Protein AF-A0A632CMQ1-F1 (afdb_monomer_lite)

Secondary structure (DSSP, 8-state):
--HHHHGGGGHHHHHHHTT-EETTTTEEEEEEEEEEEEEEE-SS-TTSEEEEEEEEEEEEEETTS-EEEEE-BTT----TTSPBP-EEHHHHHHHHHHHHHHHHHHHHHHTSTTS--HHHHHHHHHHHHHHHHHTTS-HHHHHHHHHHHHT-TTHHHHHHHHHHHHHHHHHHTT-HHHHHHHHHHHHH-GGGGSTT-HHHHHHHHHHHHHHHHHHHHHHHH-TTHHHHHHHHHHHHHHHHHHTTT----

Foldseek 3Di:
DCQVVCFVLCVVLFVLQAQAQQPVVRFGFHGKTWDDKAFAADPVGNVDTDPFWIWTWIWTATPVRDIDIDIQFPVSHSDPPTHHDTDTPVNSVVSVVVVVVVVVVVVVQCPQPPRDHPVRLVVVLVVQLVVCVVVVHHSVLSSLVVCVVSVPPCSVVVNLLVQLLVLQCVVCPPPPLSVVVSVVCSVPPSVCSPPPNVVVVVVSSVVSCVVCVVVVVVVVVDDPPVVVVVVVVVVVVVVVVVCVVPPDD

Radius of gyration: 34.94 Å; chains: 1; bounding box: 80×42×84 Å

pLDDT: mean 77.24, std 16.24, range [32.09, 95.56]

Organism: NCBI:txid192955

Sequence (249 aa):
ENMSDIAPLFQTEADRAVGQVDPKTGQKIVSAQISHIAPVPDKDDPNHHSPDDVALFLKVKYANGKEAIKPVTENRSSDLRDNVERISIHGLLDTASSRVAASHNYLQYLQQPQGLSKADIQKEEARIYASAARGGTDGQVAVDQFEARLGIPGAKERLLQSQATDAAKTWAGDDQVRQMFMQDALTRKPELFAPGNEKQRDIYFQNYKARNESTQEKLKDASASGWAGQLRYQREQQQKNNDFLYGSD

Structure (mmCIF, N/CA/C/O backbone):
data_AF-A0A632CMQ1-F1
#
_entry.id   AF-A0A632CMQ1-F1
#
loop_
_atom_site.group_PDB
_atom_site.id
_atom_site.type_symbol
_atom_site.label_atom_id
_atom_site.label_alt_id
_atom_site.label_comp_id
_atom_site.label_asym_id
_atom_site.label_entity_id
_atom_site.label_seq_id
_atom_site.pdbx_PDB_ins_code
_atom_site.Cartn_x
_atom_site.Cartn_y
_atom_site.Cartn_z
_atom_site.occupancy
_atom_site.B_iso_or_equiv
_atom_site.auth_seq_id
_atom_site.auth_comp_id
_atom_site.auth_asym_id
_atom_site.auth_atom_id
_atom_site.pdbx_PDB_model_num
ATOM 1 N N . GLU A 1 1 ? -13.954 19.628 20.308 1.00 42.22 1 GLU A N 1
ATOM 2 C CA . GLU A 1 1 ? -14.741 19.681 19.059 1.00 42.22 1 GLU A CA 1
ATOM 3 C C . GLU A 1 1 ? -14.305 18.671 17.986 1.00 42.22 1 GLU A C 1
ATOM 5 O O . GLU A 1 1 ? -15.117 18.408 17.120 1.00 42.22 1 GLU A O 1
ATOM 10 N N . ASN A 1 2 ? -13.161 17.969 18.104 1.00 54.97 2 ASN A N 1
ATOM 11 C CA . ASN A 1 2 ? -12.697 17.007 17.073 1.00 54.97 2 ASN A CA 1
ATOM 12 C C . ASN A 1 2 ? -12.640 15.536 17.548 1.00 54.97 2 ASN A C 1
ATOM 14 O O . ASN A 1 2 ? -11.913 14.716 16.993 1.00 54.97 2 ASN A O 1
ATOM 18 N N . MET A 1 3 ? -13.345 15.179 18.629 1.00 67.44 3 MET A N 1
ATOM 19 C CA . MET A 1 3 ? -13.235 13.827 19.207 1.00 67.44 3 MET A CA 1
ATOM 20 C C . MET A 1 3 ? -13.938 12.761 18.351 1.00 67.44 3 MET A C 1
ATOM 22 O O . MET A 1 3 ? -13.544 11.599 18.368 1.00 67.44 3 MET A O 1
ATOM 26 N N . SER A 1 4 ? -14.923 13.172 17.545 1.00 64.00 4 SER A N 1
ATOM 27 C CA . SER A 1 4 ? -15.522 12.355 16.484 1.00 64.00 4 SER A CA 1
ATOM 28 C C . SER A 1 4 ? -14.504 11.927 15.430 1.00 64.00 4 SER A C 1
ATOM 30 O O . SER A 1 4 ? -14.592 10.813 14.923 1.00 64.00 4 SER A O 1
ATOM 32 N N . ASP A 1 5 ? -13.523 12.780 15.133 1.00 64.62 5 ASP A N 1
ATOM 33 C CA . ASP A 1 5 ? -12.565 12.559 14.046 1.00 64.62 5 ASP A CA 1
ATOM 34 C C . ASP A 1 5 ? -11.539 11.486 14.421 1.00 64.62 5 ASP A C 1
ATOM 36 O O . ASP A 1 5 ? -11.061 10.744 13.565 1.00 64.62 5 ASP A O 1
ATOM 40 N N . ILE A 1 6 ? -11.244 11.359 15.719 1.00 66.56 6 ILE A N 1
ATOM 41 C CA . ILE A 1 6 ? -10.352 10.323 16.255 1.00 66.56 6 ILE A CA 1
ATOM 42 C C . ILE A 1 6 ? -11.106 9.137 16.868 1.00 66.56 6 ILE A C 1
ATOM 44 O O . ILE A 1 6 ? -10.477 8.155 17.258 1.00 66.56 6 ILE A O 1
ATOM 48 N N . ALA A 1 7 ? -12.442 9.178 16.913 1.00 72.25 7 ALA A N 1
ATOM 49 C CA . ALA A 1 7 ? -13.270 8.091 17.433 1.00 72.25 7 ALA A CA 1
ATOM 50 C C . ALA A 1 7 ? -12.973 6.722 16.798 1.00 72.25 7 ALA A C 1
ATOM 52 O O . ALA A 1 7 ? -12.851 5.754 17.555 1.00 72.25 7 ALA A O 1
ATOM 53 N N . PRO A 1 8 ? -12.746 6.607 15.470 1.00 75.75 8 PRO A N 1
ATOM 54 C CA . PRO A 1 8 ? -12.398 5.324 14.860 1.00 75.75 8 PRO A CA 1
ATOM 55 C C . PRO A 1 8 ? -11.114 4.689 15.415 1.00 75.75 8 PRO A C 1
ATOM 57 O O . PRO A 1 8 ? -10.994 3.465 15.419 1.00 75.75 8 PRO A O 1
ATOM 60 N N . LEU A 1 9 ? -10.159 5.484 15.917 1.00 72.12 9 LEU A N 1
ATOM 61 C CA . LEU A 1 9 ? -8.910 4.964 16.490 1.00 72.12 9 LEU A CA 1
ATOM 62 C C . LEU A 1 9 ? -9.144 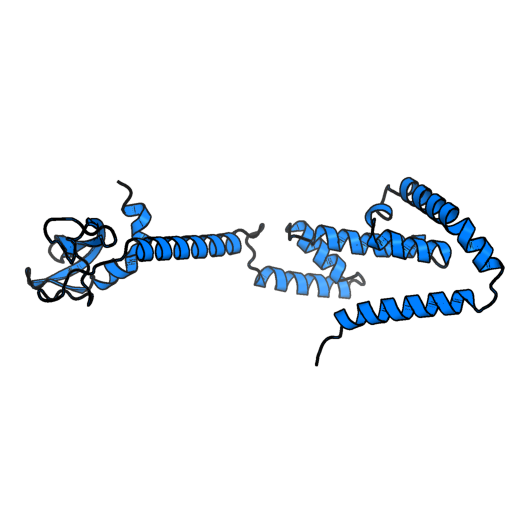4.216 17.807 1.00 72.12 9 LEU A C 1
ATOM 64 O O . LEU A 1 9 ? -8.412 3.277 18.117 1.00 72.12 9 LEU A O 1
ATOM 68 N N . PHE A 1 10 ? -10.182 4.608 18.545 1.00 78.19 10 PHE A N 1
ATOM 69 C CA . PHE A 1 10 ? -10.523 4.075 19.864 1.00 78.19 10 PHE A CA 1
ATOM 70 C C . PHE A 1 10 ? -11.787 3.211 19.853 1.00 78.19 10 PHE A C 1
ATOM 72 O O . PHE A 1 10 ? -12.260 2.798 20.913 1.00 78.19 10 PHE A O 1
ATOM 79 N N . GLN A 1 11 ? -12.326 2.905 18.667 1.00 81.62 11 GLN A N 1
ATOM 80 C CA . GLN A 1 11 ? -13.572 2.153 18.530 1.00 81.62 11 GLN A CA 1
ATOM 81 C C . GLN A 1 11 ? -13.487 0.778 19.200 1.00 81.62 11 GLN A C 1
ATOM 83 O O . GLN A 1 11 ? -14.433 0.366 19.854 1.00 81.62 11 GLN A O 1
ATOM 88 N N . THR A 1 12 ? -12.329 0.111 19.144 1.00 82.62 12 THR A N 1
ATOM 89 C CA . THR A 1 12 ? -12.122 -1.171 19.837 1.00 82.62 12 THR A CA 1
ATOM 90 C C . THR A 1 12 ? -12.351 -1.069 21.346 1.00 82.62 12 THR A C 1
ATOM 92 O O . THR A 1 12 ? -12.934 -1.979 21.928 1.00 82.62 12 THR A O 1
ATOM 95 N N . GLU A 1 13 ? -11.926 0.021 21.992 1.00 83.81 13 GLU A N 1
ATOM 96 C CA . GLU A 1 13 ? -12.141 0.185 23.435 1.00 83.81 13 GLU A CA 1
ATOM 97 C C . GLU A 1 13 ? -13.604 0.522 23.747 1.00 83.81 13 GLU A C 1
ATOM 99 O O . GLU A 1 13 ? -14.161 0.019 24.722 1.00 83.81 13 GLU A O 1
ATOM 104 N N . ALA A 1 14 ? -14.268 1.290 22.877 1.00 86.94 14 ALA A N 1
ATOM 105 C CA . ALA A 1 14 ? -15.706 1.518 22.974 1.00 86.94 14 ALA A CA 1
ATOM 106 C C . ALA A 1 14 ? -16.507 0.209 22.819 1.00 86.94 14 ALA A C 1
ATOM 108 O O . ALA A 1 14 ? -17.363 -0.093 23.651 1.00 86.94 14 ALA A O 1
ATOM 109 N N . ASP A 1 15 ? -16.193 -0.610 21.816 1.00 88.19 15 ASP A N 1
ATOM 110 C CA . ASP A 1 15 ? -16.889 -1.871 21.538 1.00 88.19 15 ASP A CA 1
ATOM 111 C C . ASP A 1 15 ? -16.762 -2.865 22.698 1.00 88.19 15 ASP A C 1
ATOM 113 O O . ASP A 1 15 ? -17.724 -3.554 23.034 1.00 88.19 15 ASP A O 1
ATOM 117 N N . ARG A 1 16 ? -15.604 -2.904 23.370 1.00 88.19 16 ARG A N 1
ATOM 118 C CA . ARG A 1 16 ? -15.371 -3.775 24.535 1.00 88.19 16 ARG A CA 1
ATOM 119 C C . ARG A 1 16 ? -16.209 -3.404 25.755 1.00 88.19 16 ARG A C 1
ATOM 121 O O . ARG A 1 16 ? -16.516 -4.282 26.562 1.00 88.19 16 ARG A O 1
ATOM 128 N N . ALA A 1 17 ? -16.587 -2.134 25.896 1.00 87.19 17 ALA A N 1
ATOM 129 C CA . ALA A 1 17 ? -17.474 -1.693 26.969 1.00 87.19 17 ALA A CA 1
ATOM 130 C C . ALA A 1 17 ? -18.933 -2.116 26.724 1.00 87.19 17 ALA A C 1
ATOM 132 O O . ALA A 1 17 ? -19.708 -2.270 27.673 1.00 87.19 17 ALA A O 1
ATOM 133 N N . VAL A 1 18 ? -19.330 -2.313 25.461 1.00 91.19 18 VAL A N 1
ATOM 134 C CA . VAL A 1 18 ? -20.690 -2.733 25.116 1.00 91.19 18 VAL A CA 1
ATOM 135 C C . VAL A 1 18 ? -20.954 -4.135 25.655 1.00 91.19 18 VAL A C 1
ATOM 137 O O . VAL A 1 18 ? -20.191 -5.074 25.466 1.00 91.19 18 VAL A O 1
ATOM 140 N N . GLY A 1 19 ? -22.082 -4.283 26.341 1.00 89.94 19 GLY A N 1
ATOM 141 C CA . GLY A 1 19 ? -22.510 -5.540 26.931 1.00 89.94 19 GLY A CA 1
ATOM 142 C C . GLY A 1 19 ? -22.088 -5.748 28.383 1.00 89.94 19 GLY A C 1
ATOM 143 O O . GLY A 1 19 ? -22.691 -6.596 29.044 1.00 89.94 19 GLY A O 1
ATOM 144 N N . GLN A 1 20 ? -21.148 -4.955 28.903 1.00 91.00 20 GLN A N 1
ATOM 145 C CA . GLN A 1 20 ? -20.787 -4.989 30.318 1.00 91.00 20 GLN A CA 1
ATOM 146 C C . GLN A 1 20 ? -21.915 -4.435 31.195 1.00 91.00 20 GLN A C 1
ATOM 148 O O . GLN A 1 20 ? -22.708 -3.591 30.765 1.00 91.00 20 GLN A O 1
ATOM 153 N N . VAL A 1 21 ? -21.992 -4.917 32.435 1.00 91.19 21 VAL A N 1
ATOM 154 C CA . VAL A 1 21 ? -22.931 -4.416 33.446 1.00 91.19 21 VAL A CA 1
ATOM 155 C C . VAL A 1 21 ? -22.182 -3.449 34.350 1.00 91.19 21 VAL A C 1
ATOM 157 O O . VAL A 1 21 ? -21.206 -3.838 34.987 1.00 91.19 21 VAL A O 1
ATOM 160 N N . ASP A 1 22 ? -22.627 -2.196 34.414 1.00 88.31 22 ASP A N 1
ATOM 161 C CA . ASP A 1 22 ? -22.051 -1.210 35.328 1.00 88.31 22 ASP A CA 1
ATOM 162 C C . ASP A 1 22 ? -22.456 -1.547 36.772 1.00 88.31 22 ASP A C 1
ATOM 164 O O . ASP A 1 22 ? -23.644 -1.463 37.100 1.00 88.31 22 ASP A O 1
ATOM 168 N N . PRO A 1 23 ? -21.513 -1.883 37.667 1.00 87.50 23 PRO A N 1
ATOM 169 C CA . PRO A 1 23 ? -21.830 -2.304 39.029 1.00 87.50 23 PRO A CA 1
ATOM 170 C C . PRO A 1 23 ? -22.448 -1.192 39.881 1.00 87.50 23 PRO A C 1
ATOM 172 O O . PRO A 1 23 ? -23.123 -1.496 40.860 1.00 87.50 23 PRO A O 1
ATOM 175 N N . LYS A 1 24 ? -22.265 0.093 39.530 1.00 86.25 24 LYS A N 1
ATOM 176 C CA . LYS A 1 24 ? -22.896 1.200 40.275 1.00 86.25 24 LYS A CA 1
ATOM 177 C C . LYS A 1 24 ? -24.386 1.321 39.982 1.00 86.25 24 LYS A C 1
ATOM 179 O O . LYS A 1 24 ? -25.149 1.738 40.846 1.00 86.25 24 LYS A O 1
ATOM 184 N N . THR A 1 25 ? -24.792 1.018 38.753 1.00 88.31 25 THR A N 1
ATOM 185 C CA . THR A 1 25 ? -26.170 1.218 38.282 1.00 88.31 25 THR A CA 1
ATOM 186 C C . THR A 1 25 ? -26.927 -0.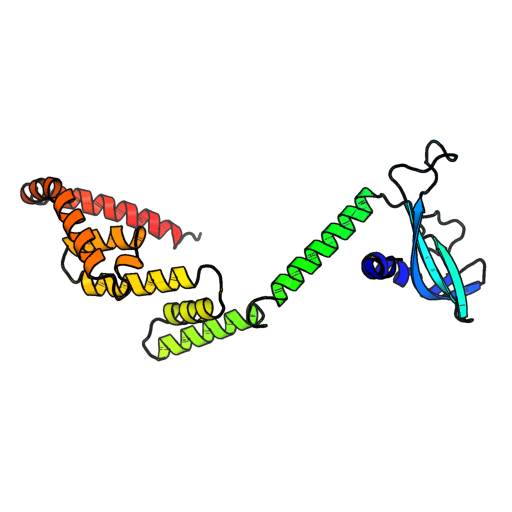094 38.082 1.00 88.31 25 THR A C 1
ATOM 188 O O . THR A 1 25 ? -28.148 -0.067 37.938 1.00 88.31 25 THR A O 1
ATOM 191 N N . GLY A 1 26 ? -26.223 -1.230 38.055 1.00 89.69 26 GLY A N 1
ATOM 192 C CA . GLY A 1 26 ? -26.754 -2.548 37.705 1.00 89.69 26 GLY A CA 1
ATOM 193 C C . GLY A 1 26 ? -27.184 -2.665 36.240 1.00 89.69 26 GLY A C 1
ATOM 194 O O . GLY A 1 26 ? -27.861 -3.623 35.874 1.00 89.69 26 GLY A O 1
ATOM 195 N N . GLN A 1 27 ? -26.852 -1.684 35.395 1.00 91.62 27 GLN A N 1
ATOM 196 C CA . GLN A 1 27 ? -27.377 -1.583 34.037 1.00 91.62 27 GLN A CA 1
ATOM 197 C C . GLN A 1 27 ? -26.365 -2.033 32.997 1.00 91.62 27 GLN A C 1
ATOM 199 O O . GLN A 1 27 ? -25.174 -1.736 33.078 1.00 91.62 27 GLN A O 1
ATOM 204 N N . LYS A 1 28 ? -26.876 -2.717 31.973 1.00 93.12 28 LYS A N 1
ATOM 205 C CA . LYS A 1 28 ? -26.091 -3.129 30.816 1.00 93.12 28 LYS A CA 1
ATOM 206 C C . LYS A 1 28 ? -25.816 -1.937 29.902 1.00 93.12 28 LYS A C 1
ATOM 208 O O . LYS A 1 28 ? -26.735 -1.187 29.556 1.00 93.12 28 LYS A O 1
ATOM 213 N N . ILE A 1 29 ? -24.563 -1.800 29.491 1.00 91.94 29 ILE A N 1
ATOM 214 C CA . ILE A 1 29 ? -24.129 -0.841 28.476 1.00 91.94 29 ILE A CA 1
ATOM 215 C C . ILE A 1 29 ? -24.573 -1.363 27.106 1.00 91.94 29 ILE A C 1
ATOM 217 O O . ILE A 1 29 ? -24.266 -2.498 26.741 1.00 91.94 29 ILE A O 1
ATOM 221 N N . VAL A 1 30 ? -25.311 -0.547 26.353 1.00 94.69 30 VAL A N 1
ATOM 222 C CA . VAL A 1 30 ? -25.844 -0.910 25.024 1.00 94.69 30 VAL A CA 1
ATOM 223 C C . VAL A 1 30 ? -25.114 -0.221 23.877 1.00 94.69 30 VAL A C 1
ATOM 225 O O . VAL A 1 30 ? -25.127 -0.721 22.760 1.00 94.69 30 VAL A O 1
ATOM 228 N N . SER A 1 31 ? -24.456 0.903 24.147 1.00 93.31 31 SER A N 1
ATOM 229 C CA . SER A 1 31 ? -23.546 1.552 23.208 1.00 93.31 31 SER A CA 1
ATOM 230 C C . SER A 1 31 ? -22.495 2.337 23.977 1.00 93.31 31 SER A C 1
ATOM 232 O O . SER A 1 31 ? -22.769 2.850 25.065 1.00 93.31 31 SER A O 1
ATOM 234 N N . ALA A 1 32 ? -21.315 2.483 23.395 1.00 92.06 32 ALA A N 1
ATOM 235 C CA . ALA A 1 32 ? -20.265 3.333 23.922 1.00 92.06 32 ALA A CA 1
ATOM 236 C C . ALA A 1 32 ? -19.571 4.054 22.770 1.00 92.06 32 ALA A C 1
ATOM 238 O O . ALA A 1 32 ? -19.542 3.569 21.642 1.00 92.06 32 ALA A O 1
ATOM 239 N N . GLN A 1 33 ? -19.040 5.230 23.065 1.00 90.62 33 GLN A N 1
ATOM 240 C CA . GLN A 1 33 ? -18.256 6.034 22.137 1.00 90.62 33 GLN A CA 1
ATOM 241 C C . GLN A 1 33 ? -17.204 6.803 22.921 1.00 90.62 33 GLN A C 1
ATOM 243 O O . GLN A 1 33 ? -17.378 7.046 24.118 1.00 90.62 33 GLN A O 1
ATOM 248 N N . ILE A 1 34 ? -16.119 7.201 22.264 1.00 87.62 34 ILE A N 1
ATOM 249 C CA . ILE A 1 34 ? -15.114 8.022 22.928 1.00 87.62 34 ILE A CA 1
ATOM 250 C C . ILE A 1 34 ? -15.713 9.372 23.360 1.00 87.62 34 ILE A C 1
ATOM 252 O O . ILE A 1 34 ? -16.488 9.986 22.629 1.00 87.62 34 ILE A O 1
ATOM 256 N N . SER A 1 35 ? -15.382 9.818 24.572 1.00 89.50 35 SER A N 1
ATOM 257 C CA . SER A 1 35 ? -15.800 11.112 25.121 1.00 89.50 35 SER A CA 1
ATOM 258 C C . SER A 1 35 ? -14.651 12.110 25.094 1.00 89.50 35 SER A C 1
ATOM 260 O O . SER A 1 35 ? -14.768 13.171 24.486 1.00 89.50 35 SER A O 1
ATOM 262 N N . HIS A 1 36 ? -13.542 11.775 25.755 1.00 87.44 36 HIS A N 1
ATOM 263 C CA . HIS A 1 36 ? -12.350 12.615 25.837 1.00 87.44 36 HIS A CA 1
ATOM 264 C C . HIS A 1 36 ? -11.147 11.823 26.364 1.00 87.44 36 HIS A C 1
ATOM 266 O O . HIS A 1 36 ? -11.280 10.697 26.844 1.00 87.44 36 HIS A O 1
ATOM 272 N N . ILE A 1 37 ? -9.978 12.453 26.284 1.00 87.44 37 ILE A N 1
ATOM 273 C CA . ILE A 1 37 ? -8.731 12.030 26.920 1.00 87.44 37 ILE A CA 1
ATOM 274 C C . ILE A 1 37 ? -8.434 13.055 28.018 1.00 87.44 37 ILE A C 1
ATOM 276 O O . ILE A 1 37 ? -8.596 14.253 27.780 1.00 87.44 37 ILE A O 1
ATOM 280 N N . ALA A 1 38 ? -8.034 12.610 29.208 1.00 87.94 38 ALA A N 1
ATOM 281 C CA . ALA A 1 38 ? -7.687 13.497 30.319 1.00 87.94 38 ALA A CA 1
ATOM 282 C C . ALA A 1 38 ? -6.337 13.113 30.942 1.00 87.94 38 ALA A C 1
ATOM 284 O O . ALA A 1 38 ? -5.966 11.937 30.909 1.00 87.94 38 ALA A O 1
ATOM 285 N N . PRO A 1 39 ? -5.604 14.079 31.523 1.00 89.31 39 PRO A N 1
ATOM 286 C CA . PRO A 1 39 ? -4.395 13.776 32.276 1.00 89.31 39 PRO A CA 1
ATOM 287 C C . PRO A 1 39 ? -4.720 12.909 33.497 1.00 89.31 39 PRO A C 1
ATOM 289 O O . PRO A 1 39 ? -5.786 13.034 34.105 1.00 89.31 39 PRO A O 1
ATOM 292 N N . VAL A 1 40 ? -3.778 12.049 33.875 1.00 91.12 40 VAL A N 1
ATOM 293 C CA . VAL A 1 40 ? -3.837 11.275 35.124 1.00 91.12 40 VAL A CA 1
ATOM 294 C C . VAL A 1 40 ? -2.870 11.858 36.157 1.00 91.12 40 VAL A C 1
ATOM 296 O O . VAL A 1 40 ? -1.904 12.512 35.766 1.00 91.12 40 VAL A O 1
ATOM 299 N N . PRO A 1 41 ? -3.095 11.654 37.467 1.00 90.12 41 PRO A N 1
ATOM 300 C CA . PRO A 1 41 ? -2.130 12.047 38.494 1.00 90.12 41 PRO A CA 1
ATOM 301 C C . PRO A 1 41 ? -0.765 11.397 38.259 1.00 90.12 41 PRO A C 1
ATOM 303 O O . PRO A 1 41 ? -0.706 10.262 37.772 1.00 90.12 41 PRO A O 1
ATOM 306 N N . ASP A 1 42 ? 0.319 12.082 38.600 1.00 86.06 42 ASP A N 1
ATOM 307 C CA . ASP A 1 42 ? 1.656 11.499 38.567 1.00 86.06 42 ASP A CA 1
ATOM 308 C C . ASP A 1 42 ? 1.747 10.322 39.558 1.00 86.06 42 ASP A C 1
ATOM 310 O O . ASP A 1 42 ? 1.054 10.292 40.580 1.00 86.06 42 ASP A O 1
ATOM 314 N N . LYS A 1 43 ? 2.540 9.302 39.212 1.00 84.75 43 LYS A N 1
ATOM 315 C CA . LYS A 1 43 ? 2.737 8.128 40.077 1.00 84.75 43 LYS A CA 1
ATOM 316 C C . LYS A 1 43 ? 3.528 8.501 41.329 1.00 84.75 43 LYS A C 1
ATOM 318 O O . LYS A 1 43 ? 3.250 7.954 42.394 1.00 84.75 43 LYS A O 1
ATOM 323 N N . ASP A 1 44 ? 4.468 9.429 41.182 1.00 87.12 44 ASP A N 1
ATOM 324 C CA . ASP A 1 44 ? 5.389 9.856 42.228 1.00 87.12 44 ASP A CA 1
ATOM 325 C C . ASP A 1 44 ? 4.879 11.109 42.959 1.00 87.12 44 ASP A C 1
ATOM 327 O O . ASP A 1 44 ? 5.209 11.316 44.127 1.00 87.12 44 ASP A O 1
ATOM 331 N N . ASP A 1 45 ? 4.021 11.912 42.315 1.00 87.94 45 ASP A N 1
ATOM 332 C CA . ASP A 1 45 ? 3.348 13.059 42.936 1.00 87.94 45 ASP A CA 1
ATOM 333 C C . ASP A 1 45 ? 1.856 13.170 42.549 1.00 87.94 45 ASP A C 1
ATOM 335 O O . ASP A 1 45 ? 1.497 13.822 41.564 1.00 87.94 45 ASP A O 1
ATOM 339 N N . PRO A 1 46 ? 0.943 12.610 43.365 1.00 86.25 46 PRO A N 1
ATOM 340 C CA . PRO A 1 46 ? -0.493 12.623 43.086 1.00 86.25 46 PRO A CA 1
ATOM 341 C C . PRO A 1 46 ? -1.132 14.018 42.982 1.00 86.25 46 PRO A C 1
ATOM 343 O O . PRO A 1 46 ? -2.273 14.121 42.528 1.00 86.25 46 PRO A O 1
ATOM 346 N N . ASN A 1 47 ? -0.446 15.081 43.423 1.00 90.75 47 ASN A N 1
ATOM 347 C CA . ASN A 1 47 ? -0.944 16.457 43.317 1.00 90.75 47 ASN A CA 1
ATOM 348 C C . ASN A 1 47 ? -0.622 17.106 41.966 1.00 90.75 47 ASN A C 1
ATOM 350 O O . ASN A 1 47 ? -1.166 18.167 41.657 1.00 90.75 47 ASN A O 1
ATOM 354 N N . HIS A 1 48 ? 0.236 16.480 41.163 1.00 89.06 48 HIS A N 1
ATOM 355 C CA . HIS A 1 48 ? 0.588 16.929 39.825 1.00 89.06 48 HIS A CA 1
ATOM 356 C C . HIS A 1 48 ? 0.082 15.938 38.774 1.00 89.06 48 HIS A C 1
ATOM 358 O O . HIS A 1 48 ? -0.238 14.786 39.063 1.00 89.06 48 HIS A O 1
ATOM 364 N N . HIS A 1 49 ? -0.052 16.405 37.535 1.00 89.31 49 HIS A N 1
ATOM 365 C CA . HIS A 1 49 ? -0.392 15.538 36.413 1.00 89.31 49 HIS A CA 1
ATOM 366 C C . HIS A 1 49 ? 0.855 14.841 35.888 1.00 89.31 49 HIS A C 1
ATOM 368 O O . HIS A 1 49 ? 1.920 15.449 35.811 1.00 89.31 49 HIS A O 1
ATOM 374 N N . SER A 1 50 ? 0.689 13.586 35.481 1.00 87.50 50 SER A N 1
ATOM 375 C CA . SER A 1 50 ? 1.741 12.839 34.813 1.00 87.50 50 SER A CA 1
ATOM 376 C C . SER A 1 50 ? 2.133 13.536 33.506 1.00 87.50 50 SER A C 1
ATOM 378 O O . SER A 1 50 ? 1.241 13.920 32.742 1.00 87.50 50 SER A O 1
ATOM 380 N N . PRO A 1 51 ? 3.437 13.685 33.224 1.00 85.19 51 PRO A N 1
ATOM 381 C CA . PRO A 1 51 ? 3.901 14.245 31.959 1.00 85.19 51 PRO A CA 1
ATOM 382 C C . PRO A 1 51 ? 3.707 13.279 30.782 1.00 85.19 51 PRO A C 1
ATOM 384 O O . PRO A 1 51 ? 3.581 13.733 29.648 1.00 85.19 51 PRO A O 1
ATOM 387 N N . ASP A 1 52 ? 3.648 11.970 31.055 1.00 85.94 52 ASP A N 1
ATOM 388 C CA . ASP A 1 52 ? 3.764 10.923 30.034 1.00 85.94 52 ASP A CA 1
ATOM 389 C C . ASP A 1 52 ? 2.504 10.064 29.870 1.00 85.94 52 ASP A C 1
ATOM 391 O O . ASP A 1 52 ? 2.360 9.381 28.853 1.00 85.94 52 ASP A O 1
ATOM 395 N N . ASP A 1 53 ? 1.588 10.093 30.843 1.00 89.81 53 ASP A N 1
ATOM 396 C CA . ASP A 1 53 ? 0.397 9.244 30.868 1.00 89.81 53 ASP A CA 1
ATOM 397 C C . ASP A 1 53 ? -0.904 10.056 30.773 1.00 89.81 53 ASP A C 1
ATOM 399 O O . ASP A 1 53 ? -1.071 11.118 31.379 1.00 89.81 53 ASP A O 1
ATOM 403 N N . VAL A 1 54 ? -1.893 9.479 30.094 1.00 90.00 54 VAL A N 1
ATOM 404 C CA . VAL A 1 54 ? -3.277 9.966 30.031 1.00 90.00 54 VAL A CA 1
ATOM 405 C C . VAL A 1 54 ? -4.268 8.828 30.270 1.00 90.00 54 VAL A C 1
ATOM 407 O O . VAL A 1 54 ? -3.919 7.653 30.192 1.00 90.00 54 VAL A O 1
ATOM 410 N N . ALA A 1 55 ? -5.526 9.170 30.538 1.00 91.19 55 ALA A N 1
ATOM 411 C CA . ALA A 1 55 ? -6.637 8.229 30.615 1.00 91.19 55 ALA A CA 1
ATOM 412 C C . ALA A 1 55 ? -7.669 8.507 29.519 1.00 91.19 55 ALA A C 1
ATOM 414 O O . ALA A 1 55 ? -7.966 9.658 29.182 1.00 91.19 55 ALA A O 1
ATOM 415 N N . LEU A 1 56 ? -8.241 7.428 28.990 1.00 89.56 56 LEU A N 1
ATOM 416 C CA . LEU A 1 56 ? -9.290 7.459 27.979 1.00 89.56 56 LEU A CA 1
ATOM 417 C C . LEU A 1 56 ? -10.665 7.346 28.642 1.00 89.56 56 LEU A C 1
ATOM 419 O O . LEU A 1 56 ? -10.881 6.463 29.470 1.00 89.56 56 LEU A O 1
ATOM 423 N N . PHE A 1 57 ? -11.612 8.202 28.259 1.00 91.75 57 PHE A N 1
ATOM 424 C CA . PHE A 1 57 ? -12.962 8.206 28.822 1.00 91.75 57 PHE A CA 1
ATOM 425 C C . PHE A 1 57 ? -14.012 7.957 27.750 1.00 91.75 57 PHE A C 1
ATOM 427 O O . PHE A 1 57 ? -14.097 8.682 26.761 1.00 91.75 57 PHE A O 1
ATOM 434 N N . LEU A 1 58 ? -14.870 6.973 27.988 1.00 92.25 58 LEU A N 1
ATOM 435 C CA . LEU A 1 58 ? -15.977 6.590 27.126 1.00 92.25 58 LEU A CA 1
ATOM 436 C C . LEU A 1 58 ? -17.281 7.211 27.621 1.00 92.25 58 LEU A C 1
ATOM 438 O O . LEU A 1 58 ? -17.589 7.191 28.812 1.00 92.25 58 LEU A O 1
ATOM 442 N N . LYS A 1 59 ? -18.088 7.719 26.695 1.00 94.12 59 LYS A N 1
ATOM 443 C CA . LYS A 1 59 ? -19.493 8.033 26.927 1.00 94.12 59 LYS A CA 1
ATOM 444 C C . LYS A 1 59 ? -20.309 6.772 26.648 1.00 94.12 59 LYS A C 1
ATOM 446 O O . LYS A 1 59 ? -20.456 6.364 25.497 1.00 94.12 59 LYS A O 1
ATOM 451 N N . VAL A 1 60 ? -20.827 6.157 27.703 1.00 94.06 60 VAL A N 1
ATOM 452 C CA . VAL A 1 60 ? -21.642 4.939 27.643 1.00 94.06 60 VAL A CA 1
ATOM 453 C C . VAL A 1 60 ? -23.124 5.287 27.717 1.00 94.06 60 VAL A C 1
ATOM 455 O O . VAL A 1 60 ? -23.513 6.224 28.415 1.00 94.06 60 VAL A O 1
ATOM 458 N N . LYS A 1 61 ? -23.956 4.515 27.020 1.00 95.56 61 LYS A N 1
ATOM 459 C CA . LYS A 1 61 ? -25.418 4.582 27.084 1.00 95.56 61 LYS A CA 1
ATOM 460 C C . LYS A 1 61 ? -25.959 3.264 27.619 1.00 95.56 61 LYS A C 1
ATOM 462 O O . LYS A 1 61 ? -25.548 2.191 27.174 1.00 95.56 61 LYS A O 1
ATOM 467 N N . TYR A 1 62 ? -26.888 3.348 28.559 1.00 94.19 62 TYR A N 1
ATOM 468 C CA . TYR A 1 62 ? -27.548 2.198 29.167 1.00 94.19 62 TYR A CA 1
ATOM 469 C C . TYR A 1 62 ? -28.876 1.881 28.478 1.00 94.19 62 TYR A C 1
ATOM 471 O O . TYR A 1 62 ? -29.458 2.717 27.782 1.00 94.19 62 TYR A O 1
ATOM 479 N N . ALA A 1 63 ? -29.400 0.679 28.720 1.00 87.62 63 ALA A N 1
ATOM 480 C CA . ALA A 1 63 ? -30.679 0.230 28.162 1.00 87.62 63 ALA A CA 1
ATOM 481 C C . ALA A 1 63 ? -31.879 1.132 28.524 1.00 87.62 63 ALA A C 1
ATOM 483 O O . ALA A 1 63 ? -32.833 1.222 27.760 1.00 87.62 63 ALA A O 1
ATOM 484 N N . ASN A 1 64 ? -31.828 1.840 29.657 1.00 88.00 64 ASN A N 1
ATOM 485 C CA . ASN A 1 64 ? -32.860 2.807 30.057 1.00 88.00 64 ASN A CA 1
ATOM 486 C C . ASN A 1 64 ? -32.713 4.188 29.381 1.00 88.00 64 ASN A C 1
ATOM 488 O O . ASN A 1 64 ? -33.398 5.132 29.770 1.00 88.00 64 ASN A O 1
ATOM 492 N N . GLY A 1 65 ? -31.781 4.332 28.436 1.00 89.12 65 GLY A N 1
ATOM 493 C CA . GLY A 1 65 ? -31.504 5.572 27.717 1.00 89.12 65 GLY A CA 1
ATOM 494 C C . GLY A 1 65 ? -30.611 6.573 28.453 1.00 89.12 65 GLY A C 1
ATOM 495 O O . GLY A 1 65 ? -30.216 7.558 27.835 1.00 89.12 65 GLY A O 1
ATOM 496 N N . LYS A 1 66 ? -30.258 6.339 29.727 1.00 93.56 66 LYS A N 1
ATOM 497 C CA . LYS A 1 66 ? -29.325 7.203 30.465 1.00 93.56 66 LYS A CA 1
ATOM 498 C C . LYS A 1 66 ? -27.908 7.054 29.928 1.00 93.56 66 LYS A C 1
ATOM 500 O O . LYS A 1 66 ? -27.522 5.996 29.434 1.00 93.56 66 LYS A O 1
ATOM 505 N N . GLU A 1 67 ? -27.125 8.109 30.091 1.00 94.25 67 GLU A N 1
ATOM 506 C CA . GLU A 1 67 ? -25.731 8.158 29.666 1.00 94.25 67 GLU A CA 1
ATOM 507 C C . GLU A 1 67 ? -24.818 8.435 30.861 1.00 94.25 67 GLU A C 1
ATOM 509 O O . GLU A 1 67 ? -25.218 9.081 31.831 1.00 94.25 67 GLU A O 1
ATOM 514 N N . ALA A 1 68 ? -23.585 7.943 30.796 1.00 93.69 68 ALA A N 1
ATOM 515 C CA . ALA A 1 68 ? -22.543 8.242 31.769 1.00 93.69 68 ALA A CA 1
ATOM 516 C C . ALA A 1 68 ? -21.177 8.303 31.088 1.00 93.69 68 ALA A C 1
ATOM 518 O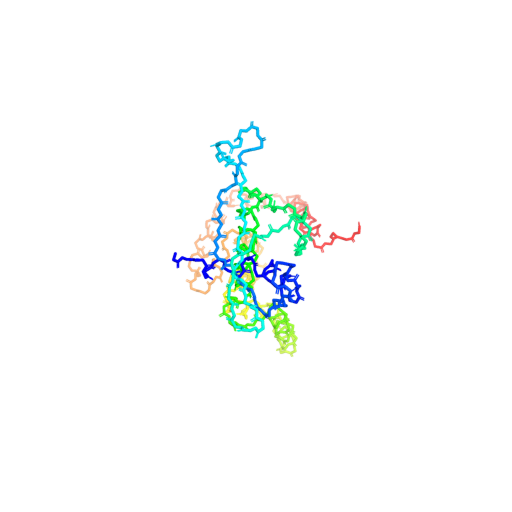 O . ALA A 1 68 ? -20.982 7.743 30.012 1.00 93.69 68 ALA A O 1
ATOM 519 N N . ILE A 1 69 ? -20.222 8.957 31.742 1.00 93.44 69 ILE A N 1
ATOM 520 C CA . ILE A 1 69 ? -18.819 8.921 31.337 1.00 93.44 69 ILE A CA 1
ATOM 521 C C . ILE A 1 69 ? -18.091 7.922 32.236 1.00 93.44 69 ILE A C 1
ATOM 523 O O . ILE A 1 69 ? -18.249 7.956 33.459 1.00 93.44 69 ILE A O 1
ATOM 527 N N . LYS A 1 70 ? -17.323 7.017 31.631 1.00 92.00 70 LYS A N 1
ATOM 528 C CA . LYS A 1 70 ? -16.568 5.966 32.316 1.00 92.00 70 LYS A CA 1
ATOM 529 C C . LYS A 1 70 ? -15.130 5.937 31.797 1.00 92.00 70 LYS A C 1
ATOM 531 O O . LYS A 1 70 ? -14.950 6.038 30.585 1.00 92.00 70 LYS A O 1
ATOM 536 N N . PRO A 1 71 ? -14.122 5.820 32.673 1.00 92.31 71 PRO A N 1
ATOM 537 C CA . PRO A 1 71 ? -12.758 5.592 32.224 1.00 92.31 71 PRO A CA 1
ATOM 538 C C . PRO A 1 71 ? -12.629 4.195 31.608 1.00 92.31 71 PRO A C 1
ATOM 540 O O . PRO A 1 71 ? -13.359 3.279 31.990 1.00 92.31 71 PRO A O 1
ATOM 543 N N . VAL A 1 72 ? -11.682 4.035 30.690 1.00 90.88 72 VAL A N 1
ATOM 544 C CA . VAL A 1 72 ? -11.150 2.716 30.342 1.00 90.88 72 VAL A CA 1
ATOM 545 C C . VAL A 1 72 ? -10.259 2.239 31.486 1.00 90.88 72 VAL A C 1
ATOM 547 O O . VAL A 1 72 ? -9.543 3.031 32.101 1.00 90.88 72 VAL A O 1
ATOM 550 N N . THR A 1 73 ? -10.351 0.956 31.802 1.00 91.12 73 THR A N 1
ATOM 551 C CA . THR A 1 73 ? -9.664 0.315 32.923 1.00 91.12 73 THR A CA 1
ATOM 552 C C . THR A 1 73 ? -8.638 -0.707 32.439 1.00 91.12 73 THR A C 1
ATOM 554 O O . THR A 1 73 ? -8.743 -1.206 31.317 1.00 91.12 73 THR A O 1
ATOM 557 N N . GLU A 1 74 ? -7.641 -1.026 33.268 1.00 87.50 74 GLU A N 1
ATOM 558 C CA . GLU A 1 74 ? -6.501 -1.885 32.902 1.00 87.50 74 GLU A CA 1
ATOM 559 C C . GLU A 1 74 ? -6.949 -3.254 32.368 1.00 87.50 74 GLU A C 1
ATOM 561 O O . GLU A 1 74 ? -6.485 -3.709 31.317 1.00 87.50 74 GLU A O 1
ATOM 566 N N . ASN A 1 75 ? -7.909 -3.890 33.046 1.00 86.56 75 ASN A N 1
ATOM 567 C CA . ASN A 1 75 ? -8.451 -5.187 32.638 1.00 86.56 75 ASN A CA 1
ATOM 568 C C . ASN A 1 75 ? -9.683 -5.062 31.740 1.00 86.56 75 ASN A C 1
ATOM 570 O O . ASN A 1 75 ? -10.302 -6.071 31.394 1.00 86.56 75 ASN A O 1
ATOM 574 N N . ARG A 1 76 ? -10.039 -3.832 31.347 1.00 84.06 76 ARG A N 1
ATOM 575 C CA . ARG A 1 76 ? -11.206 -3.513 30.517 1.00 84.06 76 ARG A CA 1
ATOM 576 C C . ARG A 1 76 ? -12.486 -4.092 31.106 1.00 84.06 76 ARG A C 1
ATOM 578 O O . ARG A 1 76 ? -13.362 -4.550 30.374 1.00 84.06 76 ARG A O 1
ATOM 585 N N . SER A 1 77 ? -12.567 -4.099 32.431 1.00 84.00 77 SER A N 1
ATOM 586 C CA . SER A 1 77 ? -13.687 -4.609 33.206 1.00 84.00 77 SER A CA 1
ATOM 587 C C . SER A 1 77 ? -14.518 -3.469 33.781 1.00 84.00 77 SER A C 1
ATOM 589 O O . SER A 1 77 ? -14.019 -2.380 34.057 1.00 84.00 77 SER A O 1
ATOM 591 N N . SER A 1 78 ? -15.794 -3.745 34.039 1.00 83.25 78 SER A N 1
ATOM 592 C CA . SER A 1 78 ? -16.660 -2.843 34.787 1.00 83.25 78 SER A CA 1
ATOM 593 C C . SER A 1 78 ? -16.460 -2.937 36.304 1.00 83.25 78 SER A C 1
ATOM 595 O O . SER A 1 78 ? -17.106 -2.180 37.024 1.00 83.25 78 SER A O 1
ATOM 597 N N . ASP A 1 79 ? -15.594 -3.833 36.801 1.00 83.62 79 ASP A N 1
ATOM 598 C CA . ASP A 1 79 ? -15.288 -3.982 38.231 1.00 83.62 79 ASP A CA 1
ATOM 599 C C . ASP A 1 79 ? -14.782 -2.660 38.838 1.00 83.62 79 ASP A C 1
ATOM 601 O O . ASP A 1 79 ? -13.909 -1.988 38.299 1.00 83.62 79 ASP A O 1
ATOM 605 N N . LEU A 1 80 ? -15.317 -2.296 40.006 1.00 85.38 80 LEU A N 1
ATOM 606 C CA . LEU A 1 80 ? -14.923 -1.094 40.745 1.00 85.38 80 LEU A CA 1
ATOM 607 C C . LEU A 1 80 ? -13.493 -1.148 41.288 1.00 85.38 80 LEU A C 1
ATOM 609 O O . LEU A 1 80 ? -12.966 -0.111 41.685 1.00 85.38 80 LEU A O 1
ATOM 613 N N . ARG A 1 81 ? -12.909 -2.345 41.376 1.00 88.44 81 ARG A N 1
ATOM 614 C CA . ARG A 1 81 ? -11.523 -2.569 41.800 1.00 88.44 81 ARG A CA 1
ATOM 615 C C . ARG A 1 81 ? -10.536 -2.489 40.640 1.00 88.44 81 ARG A C 1
ATOM 617 O O . ARG A 1 81 ? -9.337 -2.515 40.891 1.00 88.44 81 ARG A O 1
ATOM 624 N N . ASP A 1 82 ? -11.027 -2.443 39.403 1.00 86.12 82 ASP A N 1
ATOM 625 C CA . ASP A 1 82 ? -10.184 -2.310 38.223 1.00 86.12 82 ASP A CA 1
ATOM 626 C C . ASP A 1 82 ? -9.707 -0.860 38.108 1.00 86.12 82 ASP A C 1
ATOM 628 O O . ASP A 1 82 ? -10.505 0.084 38.121 1.00 86.12 82 ASP A O 1
ATOM 632 N N . ASN A 1 83 ? -8.392 -0.678 38.049 1.00 89.50 83 ASN A N 1
ATOM 633 C CA . ASN A 1 83 ? -7.803 0.652 38.002 1.00 89.50 83 ASN A CA 1
ATOM 634 C C . ASN A 1 83 ? -8.028 1.284 36.629 1.00 89.50 83 ASN A C 1
ATOM 636 O O . ASN A 1 83 ? -8.167 0.594 35.621 1.00 89.50 83 ASN A O 1
ATOM 640 N N . VAL A 1 84 ? -8.025 2.616 36.583 1.00 90.31 84 VAL A N 1
ATOM 641 C CA . VAL A 1 84 ? -8.038 3.356 35.316 1.00 90.31 84 VAL A CA 1
ATOM 642 C C . VAL A 1 84 ? -6.771 3.026 34.525 1.00 90.31 84 VAL A C 1
ATOM 644 O O . VAL A 1 84 ? -5.670 3.127 35.064 1.00 90.31 84 VAL A O 1
ATOM 647 N N . GLU A 1 85 ? -6.927 2.666 33.249 1.00 89.81 85 GLU A N 1
ATOM 648 C CA . GLU A 1 85 ? -5.805 2.375 32.357 1.00 89.81 85 GLU A CA 1
ATOM 649 C C . GLU A 1 85 ? -4.998 3.658 32.130 1.00 89.81 85 GLU A C 1
ATOM 651 O O . GLU A 1 85 ? -5.520 4.672 31.655 1.00 89.81 85 GLU A O 1
ATOM 656 N N . ARG A 1 86 ? -3.712 3.608 32.483 1.00 90.75 86 ARG A N 1
ATOM 657 C CA . ARG A 1 86 ? -2.751 4.672 32.190 1.00 90.75 86 ARG A CA 1
ATOM 658 C C . ARG A 1 86 ? -2.142 4.403 30.824 1.00 90.75 86 ARG A C 1
ATOM 660 O O . ARG A 1 86 ? -1.413 3.430 30.643 1.00 90.75 86 ARG A O 1
ATOM 667 N N . ILE A 1 87 ? -2.459 5.257 29.864 1.00 87.06 87 ILE A N 1
ATOM 668 C CA . ILE A 1 87 ? -2.018 5.123 28.482 1.00 87.06 87 ILE A CA 1
ATOM 669 C C . ILE A 1 87 ? -0.865 6.091 28.258 1.00 87.06 87 ILE A C 1
ATOM 671 O O . ILE A 1 87 ? -1.035 7.299 28.412 1.00 87.06 87 ILE A O 1
ATOM 675 N N . SER A 1 88 ? 0.287 5.564 27.843 1.00 87.38 88 SER A N 1
ATOM 676 C CA . SER A 1 88 ? 1.416 6.401 27.442 1.00 87.38 88 SER A CA 1
ATOM 677 C C . SER A 1 88 ? 1.026 7.284 26.255 1.00 87.38 88 SER A C 1
ATOM 679 O O . SER A 1 88 ? 0.552 6.784 25.229 1.00 87.38 88 SER A O 1
ATOM 681 N N . ILE A 1 89 ? 1.277 8.588 26.368 1.00 80.88 89 ILE A N 1
ATOM 682 C CA . ILE A 1 89 ? 1.061 9.566 25.295 1.00 80.88 89 ILE A CA 1
ATOM 683 C C . ILE A 1 89 ? 1.849 9.157 24.046 1.00 80.88 89 ILE A C 1
ATOM 685 O O . ILE A 1 89 ? 1.302 9.175 22.943 1.00 80.88 89 ILE A O 1
ATOM 689 N N . HIS A 1 90 ? 3.099 8.714 24.212 1.00 76.44 90 HIS A N 1
ATOM 690 C CA . HIS A 1 90 ? 3.928 8.227 23.108 1.00 76.44 90 HIS A CA 1
ATOM 691 C C . HIS A 1 90 ? 3.299 7.014 22.415 1.00 76.44 90 HIS A C 1
ATOM 693 O O . HIS A 1 90 ? 3.115 7.026 21.200 1.00 76.44 90 HIS A O 1
ATOM 699 N N . GLY A 1 91 ? 2.869 6.010 23.186 1.00 73.12 91 GLY A N 1
ATOM 700 C CA . GLY A 1 91 ? 2.219 4.819 22.629 1.00 73.12 91 GLY A CA 1
ATOM 701 C C . GLY A 1 91 ? 0.901 5.126 21.907 1.00 73.12 91 GLY A C 1
ATOM 702 O O . GLY A 1 91 ? 0.593 4.520 20.873 1.00 73.12 91 GLY A O 1
ATOM 703 N N . LEU A 1 92 ? 0.134 6.096 22.413 1.00 72.81 92 LEU A N 1
ATOM 704 C CA . LEU A 1 92 ? -1.102 6.567 21.789 1.00 72.81 92 LEU A CA 1
ATOM 705 C C . LEU A 1 92 ? -0.826 7.232 20.430 1.00 72.81 92 LEU A C 1
ATOM 707 O O . LEU A 1 92 ? -1.501 6.920 19.445 1.00 72.81 92 LEU A O 1
ATOM 711 N N . LEU A 1 93 ? 0.190 8.099 20.358 1.00 72.94 93 LEU A N 1
ATOM 712 C CA . LEU A 1 93 ? 0.594 8.784 19.126 1.00 72.94 93 LEU A CA 1
ATOM 713 C C . LEU A 1 93 ? 1.190 7.818 18.089 1.00 72.94 93 LEU A C 1
ATOM 715 O O . LEU A 1 93 ? 0.819 7.889 16.916 1.00 72.94 93 LEU A O 1
ATOM 719 N N . ASP A 1 94 ? 2.030 6.870 18.507 1.00 72.06 94 ASP A N 1
ATOM 720 C CA . ASP A 1 94 ? 2.631 5.867 17.617 1.00 72.06 94 ASP A CA 1
ATOM 721 C C . ASP A 1 94 ? 1.577 4.947 16.994 1.00 72.06 94 ASP A C 1
ATOM 723 O O . ASP A 1 94 ? 1.609 4.647 15.794 1.00 72.06 94 ASP A O 1
ATOM 727 N N . THR A 1 95 ? 0.591 4.531 17.789 1.00 68.38 95 THR A N 1
ATOM 728 C CA . THR A 1 95 ? -0.517 3.695 17.314 1.00 68.38 95 THR A CA 1
ATOM 729 C C . THR A 1 95 ? -1.394 4.453 16.319 1.00 68.38 95 THR A C 1
ATOM 731 O O . THR A 1 95 ? -1.782 3.895 15.288 1.00 68.38 95 THR A O 1
ATOM 734 N N . ALA A 1 96 ? -1.699 5.724 16.594 1.00 66.56 96 ALA A N 1
ATOM 735 C CA . ALA A 1 96 ? -2.456 6.572 15.678 1.00 66.56 96 ALA A CA 1
ATOM 736 C C . ALA A 1 96 ? -1.698 6.771 14.355 1.00 66.56 96 ALA A C 1
ATOM 738 O O . ALA A 1 96 ? -2.266 6.551 13.284 1.00 66.56 96 ALA A O 1
ATOM 739 N N . SER A 1 97 ? -0.402 7.084 14.430 1.00 65.50 97 SER A N 1
ATOM 740 C CA . SER A 1 97 ? 0.485 7.231 13.271 1.00 65.50 97 SER A CA 1
ATOM 741 C C . SER A 1 97 ? 0.530 5.955 12.423 1.00 65.50 97 SER A C 1
ATOM 743 O O . SER A 1 97 ? 0.294 5.996 11.215 1.00 65.50 97 SER A O 1
ATOM 745 N N . SER A 1 98 ? 0.706 4.794 13.060 1.00 67.00 98 SER A N 1
ATOM 746 C CA . SER A 1 98 ? 0.735 3.491 12.382 1.00 67.00 98 SER A CA 1
ATOM 747 C C . SER A 1 98 ? -0.581 3.172 11.666 1.00 67.00 98 SER A C 1
ATOM 749 O O . SER A 1 98 ? -0.577 2.673 10.539 1.00 67.00 98 SER A O 1
ATOM 751 N N . ARG A 1 99 ? -1.728 3.495 12.280 1.00 65.62 99 ARG A N 1
ATOM 752 C CA . ARG A 1 99 ? -3.060 3.293 11.681 1.00 65.62 99 ARG A CA 1
ATOM 753 C C . ARG A 1 99 ? -3.323 4.242 10.511 1.00 65.62 99 ARG A C 1
ATOM 755 O O . ARG A 1 99 ? -3.903 3.816 9.509 1.00 65.62 99 ARG A O 1
ATOM 762 N N . VAL A 1 100 ? -2.873 5.494 10.601 1.00 68.00 100 VAL A N 1
ATOM 763 C CA . VAL A 1 100 ? -2.942 6.459 9.491 1.00 68.00 100 VAL A CA 1
ATOM 764 C C . VAL A 1 100 ? -2.048 6.011 8.337 1.00 68.00 100 VAL A C 1
ATOM 766 O O . VAL A 1 100 ? -2.510 5.984 7.199 1.00 68.00 100 VAL A O 1
ATOM 769 N N . ALA A 1 101 ? -0.817 5.578 8.614 1.00 63.00 101 ALA A N 1
ATOM 770 C CA . ALA A 1 101 ? 0.094 5.052 7.601 1.00 63.00 101 ALA A CA 1
ATOM 771 C C . ALA A 1 101 ? -0.483 3.810 6.900 1.00 63.00 101 ALA A C 1
ATOM 773 O O . ALA A 1 101 ? -0.490 3.737 5.672 1.00 63.00 101 ALA A O 1
ATOM 774 N N . ALA A 1 102 ? -1.045 2.862 7.657 1.00 56.12 102 ALA A N 1
ATOM 775 C CA . ALA A 1 102 ? -1.714 1.689 7.096 1.00 56.12 102 ALA A CA 1
ATOM 776 C C . ALA A 1 102 ? -2.915 2.071 6.211 1.00 56.12 102 ALA A C 1
ATOM 778 O O . ALA A 1 102 ? -3.068 1.538 5.112 1.00 56.12 102 ALA A O 1
ATOM 779 N N . SER A 1 103 ? -3.729 3.036 6.651 1.00 55.84 103 SER A N 1
ATOM 780 C CA . SER A 1 103 ? -4.875 3.541 5.882 1.00 55.84 103 SER A CA 1
ATOM 781 C C . SER A 1 103 ? -4.435 4.270 4.613 1.00 55.84 103 SER A C 1
ATOM 783 O O . SER A 1 103 ? -5.027 4.075 3.556 1.00 55.84 103 SER A O 1
ATOM 785 N N . HIS A 1 104 ? -3.364 5.064 4.681 1.00 58.75 104 HIS A N 1
ATOM 786 C CA . HIS A 1 104 ? -2.783 5.736 3.523 1.00 58.75 104 HIS A CA 1
ATOM 787 C C . HIS A 1 104 ? -2.250 4.729 2.498 1.00 58.75 104 HIS A C 1
ATOM 789 O O . HIS A 1 104 ? -2.559 4.845 1.317 1.00 58.75 104 HIS A O 1
ATOM 795 N N . ASN A 1 105 ? -1.537 3.694 2.945 1.00 55.50 105 ASN A N 1
ATOM 796 C CA . ASN A 1 105 ? -1.046 2.624 2.074 1.00 55.50 105 ASN A CA 1
ATOM 797 C C . ASN A 1 105 ? -2.194 1.836 1.420 1.00 55.50 105 ASN A C 1
ATOM 799 O O . ASN A 1 105 ? -2.123 1.494 0.240 1.00 55.50 105 ASN A O 1
ATOM 803 N N . TYR A 1 106 ? -3.276 1.584 2.158 1.00 51.62 106 TYR A N 1
ATOM 804 C CA . TYR A 1 106 ? -4.481 0.953 1.619 1.00 51.62 106 TYR A CA 1
ATOM 805 C C . TYR A 1 106 ? -5.195 1.845 0.591 1.00 51.62 106 TYR A C 1
ATOM 807 O O . TYR A 1 106 ? -5.585 1.375 -0.475 1.00 51.62 106 TYR A O 1
ATOM 815 N N . LEU A 1 107 ? -5.310 3.149 0.855 1.00 54.41 107 LEU A N 1
ATOM 816 C CA . LEU A 1 107 ? -5.858 4.107 -0.107 1.00 54.41 107 LEU A CA 1
ATOM 817 C C . LEU A 1 107 ? -4.979 4.231 -1.353 1.00 54.41 107 LEU A C 1
ATOM 819 O O . LEU A 1 107 ? -5.519 4.233 -2.449 1.00 54.41 107 LEU A O 1
ATOM 823 N N . GLN A 1 108 ? -3.650 4.253 -1.226 1.00 54.28 108 GLN A N 1
ATOM 824 C CA . GLN A 1 108 ? -2.742 4.216 -2.378 1.00 54.28 108 GLN A CA 1
ATOM 825 C C . GLN A 1 108 ? -2.914 2.938 -3.210 1.00 54.28 108 GLN A C 1
ATOM 827 O O . GLN A 1 108 ? -2.856 2.986 -4.438 1.00 54.28 108 GLN A O 1
ATOM 832 N N . TYR A 1 109 ? -3.155 1.796 -2.560 1.00 51.53 109 TYR A N 1
ATOM 833 C CA . TYR A 1 109 ? -3.480 0.546 -3.247 1.00 51.53 109 TYR A CA 1
ATOM 834 C C . TYR A 1 109 ? -4.792 0.652 -4.044 1.00 51.53 109 TYR A C 1
ATOM 836 O O . TYR A 1 109 ? -4.852 0.172 -5.174 1.00 51.53 109 TYR A O 1
ATOM 844 N N . LEU A 1 110 ? -5.812 1.324 -3.497 1.00 47.84 110 LEU A N 1
ATOM 845 C CA . LEU A 1 110 ? -7.090 1.577 -4.177 1.00 47.84 110 LEU A CA 1
ATOM 846 C C . LEU A 1 110 ? -7.018 2.685 -5.246 1.00 47.84 110 LEU A C 1
ATOM 848 O O . LEU A 1 110 ? -7.795 2.669 -6.195 1.00 47.84 110 LEU A O 1
ATOM 852 N N . GLN A 1 111 ? -6.100 3.643 -5.101 1.00 49.94 111 GLN A N 1
ATOM 853 C CA . GLN A 1 111 ? -5.927 4.811 -5.976 1.00 49.94 111 GLN A CA 1
ATOM 854 C C . GLN A 1 111 ? -5.002 4.554 -7.176 1.00 49.94 111 GLN A C 1
ATOM 856 O O . GLN A 1 111 ? -4.634 5.496 -7.880 1.00 49.94 111 GLN A O 1
ATOM 861 N N . GLN A 1 112 ? -4.636 3.298 -7.452 1.00 55.50 112 GLN A N 1
ATOM 862 C CA . GLN A 1 112 ? -3.997 2.952 -8.723 1.00 55.50 112 GLN A CA 1
ATOM 863 C C . GLN A 1 112 ? -4.885 3.456 -9.885 1.00 55.50 112 GLN A C 1
ATOM 865 O O . GLN A 1 112 ? -6.108 3.301 -9.813 1.00 55.50 112 GLN A O 1
ATOM 870 N N . PRO A 1 113 ? -4.320 4.071 -10.944 1.00 49.75 113 PRO A N 1
ATOM 871 C CA . PRO A 1 113 ? -4.998 5.109 -11.734 1.00 49.75 113 PRO A CA 1
ATOM 872 C C . PRO A 1 113 ? -6.259 4.712 -12.519 1.00 49.75 113 PRO 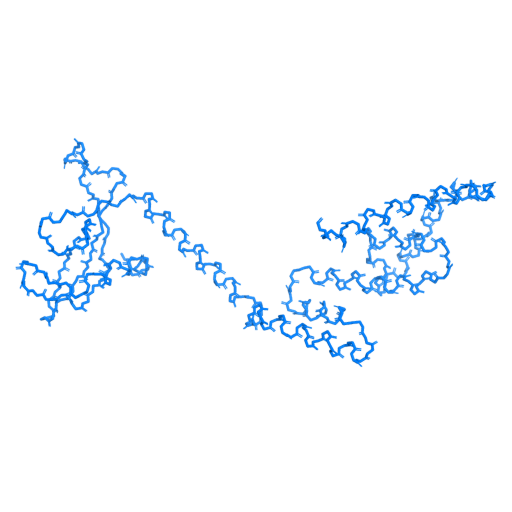A C 1
ATOM 874 O O . PRO A 1 113 ? -6.814 5.566 -13.205 1.00 49.75 113 PRO A O 1
ATOM 877 N N . GLN A 1 114 ? -6.731 3.4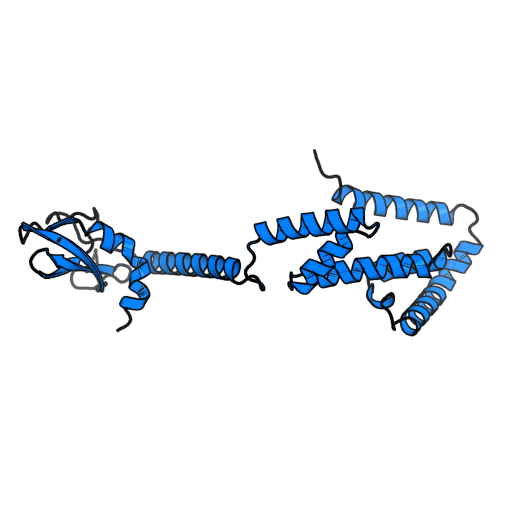63 -12.459 1.00 53.25 114 GLN A N 1
ATOM 878 C CA . GLN A 1 114 ? -7.948 3.024 -13.159 1.00 53.25 114 GLN A CA 1
ATOM 879 C C . GLN A 1 114 ? -8.869 2.092 -12.347 1.00 53.25 114 GLN A C 1
ATOM 881 O O . GLN A 1 114 ? -9.733 1.441 -12.927 1.00 53.25 114 GLN A O 1
ATOM 886 N N . GLY A 1 115 ? -8.733 2.019 -11.016 1.00 54.53 115 GLY A N 1
ATOM 887 C CA . GLY A 1 115 ? -9.665 1.247 -10.170 1.00 54.53 115 GLY A CA 1
ATOM 888 C C . GLY A 1 115 ? -9.588 -0.279 -10.335 1.00 54.53 115 GLY A C 1
ATOM 889 O O . GLY A 1 115 ? -10.441 -0.998 -9.821 1.00 54.53 115 GLY A O 1
ATOM 890 N N . LEU A 1 116 ? -8.568 -0.774 -11.037 1.00 59.84 116 LEU A N 1
ATOM 891 C CA . LEU A 1 116 ? -8.237 -2.192 -11.141 1.00 59.84 116 LEU A CA 1
ATOM 892 C C . LEU A 1 116 ? -7.304 -2.571 -9.991 1.00 59.84 116 LEU A C 1
ATOM 894 O O . LEU A 1 116 ? -6.323 -1.873 -9.719 1.00 59.84 116 LEU A O 1
ATOM 898 N N . SER A 1 117 ? -7.589 -3.690 -9.325 1.00 68.12 117 SER A N 1
ATOM 899 C CA . SER A 1 117 ? -6.648 -4.251 -8.359 1.00 68.12 117 SER A CA 1
ATOM 900 C C . SER A 1 117 ? -5.389 -4.748 -9.080 1.00 68.12 117 SER A C 1
ATOM 902 O O . SER A 1 117 ? -5.427 -5.064 -10.270 1.00 68.12 117 SER A O 1
ATOM 904 N N . LYS A 1 118 ? -4.265 -4.897 -8.364 1.00 70.56 118 LYS A N 1
ATOM 905 C CA . LYS A 1 118 ? -3.041 -5.493 -8.944 1.00 70.56 118 LYS A CA 1
ATOM 906 C C . LYS A 1 118 ? -3.298 -6.858 -9.598 1.00 70.56 118 LYS A C 1
ATOM 908 O O . LYS A 1 118 ? -2.687 -7.169 -10.612 1.00 70.56 118 LYS A O 1
ATOM 913 N N . ALA A 1 119 ? -4.204 -7.654 -9.029 1.00 73.06 119 ALA A N 1
ATOM 914 C CA . ALA A 1 119 ? -4.561 -8.963 -9.568 1.00 73.06 119 ALA A CA 1
ATOM 915 C C . ALA A 1 119 ? -5.318 -8.850 -10.902 1.00 73.06 119 ALA A C 1
ATOM 917 O O . ALA A 1 119 ? -5.095 -9.655 -11.806 1.00 73.06 119 ALA A O 1
ATOM 918 N N . ASP A 1 120 ? -6.175 -7.837 -11.049 1.00 79.00 120 ASP A N 1
ATOM 919 C CA . ASP A 1 120 ? -6.898 -7.596 -12.299 1.00 79.00 120 ASP A CA 1
ATOM 920 C C . ASP A 1 120 ? -5.963 -7.080 -13.397 1.00 79.00 120 ASP A C 1
ATOM 922 O O . ASP A 1 120 ? -6.078 -7.509 -14.544 1.00 79.00 120 ASP A O 1
ATOM 926 N N . ILE A 1 121 ? -4.998 -6.226 -13.034 1.00 80.69 121 ILE A N 1
ATOM 927 C CA . ILE A 1 121 ? -3.945 -5.762 -13.947 1.00 80.69 121 ILE A CA 1
ATOM 928 C C . ILE A 1 121 ? -3.137 -6.964 -14.460 1.00 80.69 121 ILE A C 1
ATOM 930 O O . ILE A 1 121 ? -3.075 -7.168 -15.667 1.00 80.69 121 ILE A O 1
ATOM 934 N N . GLN A 1 122 ? -2.632 -7.829 -13.574 1.00 82.88 122 GLN A N 1
ATOM 935 C CA . GLN A 1 122 ? -1.859 -9.024 -13.960 1.00 82.88 122 GLN A CA 1
ATOM 936 C C . GLN A 1 122 ? -2.645 -9.997 -14.846 1.00 82.88 122 GLN A C 1
ATOM 938 O O . GLN A 1 122 ? -2.110 -10.603 -15.778 1.00 82.88 122 GLN A O 1
ATOM 943 N N . LYS A 1 123 ? -3.939 -10.164 -14.564 1.00 86.94 123 LYS A N 1
ATOM 944 C CA . LYS A 1 123 ? -4.814 -11.012 -15.375 1.00 86.94 123 LYS A CA 1
ATOM 945 C C . LYS A 1 123 ? -4.978 -10.455 -16.789 1.00 86.94 123 LYS A C 1
ATOM 947 O O . LYS A 1 123 ? -4.971 -11.228 -17.750 1.00 86.94 123 LYS A O 1
ATOM 952 N N . GLU A 1 124 ? -5.128 -9.140 -16.922 1.00 85.69 124 GLU A N 1
ATOM 953 C CA . GLU A 1 124 ? -5.245 -8.497 -18.228 1.00 85.69 124 GLU A CA 1
ATOM 954 C C . GLU A 1 124 ? -3.896 -8.464 -18.964 1.00 85.69 124 GLU A C 1
ATOM 956 O O . GLU A 1 124 ? -3.870 -8.758 -20.156 1.00 85.69 124 GLU A O 1
ATOM 961 N N . GLU A 1 125 ? -2.770 -8.252 -18.274 1.00 87.31 125 GLU A N 1
ATOM 962 C CA . GLU A 1 125 ? -1.414 -8.389 -18.834 1.00 87.31 125 GLU A CA 1
ATOM 963 C C . GLU A 1 125 ? -1.210 -9.776 -19.460 1.00 87.31 125 GLU A C 1
ATOM 965 O O . GLU A 1 125 ? -0.849 -9.886 -20.633 1.00 87.31 125 GLU A O 1
ATOM 970 N N . ALA A 1 126 ? -1.532 -10.849 -18.727 1.00 87.81 126 ALA A N 1
ATOM 971 C CA . ALA A 1 126 ? -1.424 -12.218 -19.231 1.00 87.81 126 ALA A CA 1
ATOM 972 C C . ALA A 1 126 ? -2.308 -12.453 -20.470 1.00 87.81 126 ALA A C 1
ATOM 974 O O . ALA A 1 126 ? -1.908 -13.129 -21.425 1.00 87.81 126 ALA A O 1
ATOM 975 N N . ARG A 1 127 ? -3.513 -11.871 -20.486 1.00 90.69 127 ARG A N 1
ATOM 976 C CA . ARG A 1 127 ? -4.431 -11.949 -21.627 1.00 90.69 127 ARG A CA 1
ATOM 977 C C . ARG A 1 127 ? -3.898 -11.189 -22.841 1.00 90.69 127 ARG A C 1
ATOM 979 O O . ARG A 1 127 ? -3.990 -11.709 -23.957 1.00 90.69 127 ARG A O 1
ATOM 986 N N . ILE A 1 128 ? -3.372 -9.983 -22.640 1.00 89.50 128 ILE A N 1
ATOM 987 C CA . ILE A 1 128 ? -2.790 -9.137 -23.686 1.00 89.50 128 ILE A CA 1
ATOM 988 C C . ILE A 1 128 ? -1.565 -9.827 -24.278 1.00 89.50 128 ILE A C 1
ATOM 990 O O . ILE A 1 128 ? -1.517 -10.006 -25.495 1.00 89.50 128 ILE A O 1
ATOM 994 N N . TYR A 1 129 ? -0.657 -10.324 -23.435 1.00 90.19 129 TYR A N 1
ATOM 995 C CA . TYR A 1 129 ? 0.518 -11.083 -23.854 1.00 90.19 129 TYR A CA 1
ATOM 996 C C . TYR A 1 129 ? 0.128 -12.279 -24.732 1.00 90.19 129 TYR A C 1
ATOM 998 O O . TYR A 1 129 ? 0.579 -12.409 -25.870 1.00 90.19 129 TYR A O 1
ATOM 1006 N N . ALA A 1 130 ? -0.786 -13.126 -24.246 1.00 87.88 130 ALA A N 1
ATOM 1007 C CA . ALA A 1 130 ? -1.235 -14.311 -24.974 1.00 87.88 130 ALA A CA 1
ATOM 1008 C C . ALA A 1 130 ? -1.995 -13.977 -26.271 1.00 87.88 130 ALA A C 1
ATOM 1010 O O . ALA A 1 130 ? -2.038 -14.785 -27.201 1.00 87.88 130 ALA A O 1
ATOM 1011 N N . SER A 1 131 ? -2.646 -12.816 -26.346 1.00 88.81 131 SER A N 1
ATOM 1012 C CA . SER A 1 131 ? -3.358 -12.373 -27.552 1.00 88.81 131 SER A CA 1
ATOM 1013 C C . SER A 1 131 ? -2.395 -11.811 -28.597 1.00 88.81 131 SER A C 1
ATOM 1015 O O . SER A 1 131 ? -2.500 -12.170 -29.767 1.00 88.81 131 SER A O 1
ATOM 1017 N N . ALA A 1 132 ? -1.417 -11.014 -28.172 1.00 88.19 132 ALA A N 1
ATOM 1018 C CA . ALA A 1 132 ? -0.357 -10.489 -29.023 1.00 88.19 132 ALA A CA 1
ATOM 1019 C C . ALA A 1 132 ? 0.524 -11.609 -29.599 1.00 88.19 132 ALA A C 1
ATOM 1021 O O . ALA A 1 132 ? 0.757 -11.629 -30.808 1.00 88.19 132 ALA A O 1
ATOM 1022 N N . ALA A 1 133 ? 0.907 -12.594 -28.779 1.00 84.06 133 ALA A N 1
ATOM 1023 C CA . ALA A 1 133 ? 1.669 -13.756 -29.233 1.00 84.06 133 ALA A CA 1
ATOM 1024 C C . ALA A 1 133 ? 0.903 -14.575 -30.289 1.00 84.06 133 ALA A C 1
ATOM 1026 O O . ALA A 1 133 ? 1.469 -14.968 -31.307 1.00 84.06 133 ALA A O 1
ATOM 1027 N N . ARG A 1 134 ? -0.413 -14.774 -30.104 1.00 85.31 134 ARG A N 1
ATOM 1028 C CA . ARG A 1 134 ? -1.277 -15.433 -31.105 1.00 85.31 134 ARG A CA 1
ATOM 1029 C C . ARG A 1 134 ? -1.423 -14.629 -32.398 1.00 85.31 134 ARG A C 1
ATOM 1031 O O . ARG A 1 134 ? -1.619 -15.224 -33.452 1.00 85.31 134 ARG A O 1
ATOM 1038 N N . GLY A 1 135 ? -1.332 -13.304 -32.319 1.00 81.88 135 GLY A N 1
ATOM 1039 C CA . GLY A 1 135 ? -1.352 -12.395 -33.465 1.00 81.88 135 GLY A CA 1
ATOM 1040 C C . GLY A 1 135 ? -0.003 -12.225 -34.173 1.00 81.88 135 GLY A C 1
ATOM 1041 O O . GLY A 1 135 ? 0.063 -11.474 -35.141 1.00 81.88 135 GLY A O 1
ATOM 1042 N N . GLY A 1 136 ? 1.063 -12.892 -33.710 1.00 80.62 136 GLY A N 1
ATOM 1043 C CA . GLY A 1 136 ? 2.407 -12.783 -34.291 1.00 80.62 136 GLY A CA 1
ATOM 1044 C C . GLY A 1 136 ? 3.166 -11.504 -33.915 1.00 80.62 136 GLY A C 1
ATOM 1045 O O . GLY A 1 136 ? 4.152 -11.168 -34.563 1.00 80.62 136 GLY A O 1
ATOM 1046 N N . THR A 1 137 ? 2.713 -10.787 -32.887 1.00 81.06 137 THR A N 1
ATOM 1047 C CA . THR A 1 137 ? 3.370 -9.583 -32.350 1.00 81.06 137 THR A CA 1
ATOM 1048 C C . THR A 1 137 ? 4.054 -9.879 -31.016 1.00 81.06 137 THR A C 1
ATOM 1050 O O . THR A 1 137 ? 3.666 -10.818 -30.321 1.00 81.06 137 THR A O 1
ATOM 1053 N N . ASP A 1 138 ? 5.048 -9.073 -30.636 1.00 85.19 138 ASP A N 1
ATOM 1054 C CA . ASP A 1 138 ? 5.733 -9.221 -29.349 1.00 85.19 138 ASP A CA 1
ATOM 1055 C C . ASP A 1 138 ? 4.761 -8.974 -28.179 1.00 85.19 138 ASP A C 1
ATOM 1057 O O . ASP A 1 138 ? 4.222 -7.876 -27.997 1.00 85.19 138 ASP A O 1
ATOM 1061 N N . GLY A 1 139 ? 4.525 -10.026 -27.390 1.00 85.62 139 GLY A N 1
ATOM 1062 C CA . GLY A 1 139 ? 3.617 -9.987 -26.249 1.00 85.62 139 GLY A CA 1
ATOM 1063 C C . GLY A 1 139 ? 4.079 -9.054 -25.135 1.00 85.62 139 GLY A C 1
ATOM 1064 O O . GLY A 1 139 ? 3.237 -8.419 -24.502 1.00 85.62 139 GLY A O 1
ATOM 1065 N N . GLN A 1 140 ? 5.389 -8.919 -24.924 1.00 86.19 140 GLN A N 1
ATOM 1066 C CA . GLN A 1 140 ? 5.939 -8.049 -23.890 1.00 86.19 140 GLN A CA 1
ATOM 1067 C C . GLN A 1 140 ? 5.770 -6.578 -24.271 1.00 86.19 140 GLN A C 1
ATOM 1069 O O . GLN A 1 140 ? 5.365 -5.772 -23.438 1.00 86.19 140 GLN A O 1
ATOM 1074 N N . VAL A 1 141 ? 5.962 -6.237 -25.549 1.00 87.62 141 VAL A N 1
ATOM 1075 C CA . VAL A 1 141 ? 5.698 -4.878 -26.053 1.00 87.62 141 VAL A CA 1
ATOM 1076 C C . VAL A 1 141 ? 4.229 -4.501 -25.878 1.00 87.62 141 VAL A C 1
ATOM 1078 O O . VAL A 1 141 ? 3.923 -3.372 -25.497 1.00 87.62 141 VAL A O 1
ATOM 1081 N N . ALA A 1 142 ? 3.308 -5.431 -26.135 1.00 87.81 142 ALA A N 1
ATOM 1082 C CA . ALA A 1 142 ? 1.880 -5.190 -25.946 1.00 87.81 142 ALA A CA 1
ATOM 1083 C C . ALA A 1 142 ? 1.517 -4.956 -24.466 1.00 87.81 142 ALA A C 1
ATOM 1085 O O . ALA A 1 142 ? 0.688 -4.091 -24.171 1.00 87.81 142 ALA A O 1
ATOM 1086 N N . VAL A 1 143 ? 2.161 -5.682 -23.547 1.00 89.38 143 VAL A N 1
ATOM 1087 C CA . VAL A 1 143 ? 2.032 -5.472 -22.098 1.00 89.38 143 VAL A CA 1
ATOM 1088 C C . VAL A 1 143 ? 2.590 -4.108 -21.690 1.00 89.38 143 VAL A C 1
ATOM 1090 O O . VAL A 1 143 ? 1.853 -3.312 -21.117 1.00 89.38 143 VAL A O 1
ATOM 1093 N N . ASP A 1 144 ? 3.820 -3.764 -22.077 1.00 89.94 144 ASP A N 1
ATOM 1094 C CA . ASP A 1 144 ? 4.420 -2.465 -21.739 1.00 89.94 144 ASP A CA 1
ATOM 1095 C C . ASP A 1 144 ? 3.596 -1.288 -22.305 1.00 89.94 144 ASP A C 1
ATOM 1097 O O . ASP A 1 144 ? 3.456 -0.247 -21.660 1.00 89.94 144 ASP A O 1
ATOM 1101 N N . GLN A 1 145 ? 2.978 -1.444 -23.485 1.00 88.50 145 GLN A N 1
ATOM 1102 C CA . GLN A 1 145 ? 2.030 -0.461 -24.031 1.00 88.50 145 GLN A CA 1
ATOM 1103 C C . GLN A 1 145 ? 0.784 -0.292 -23.164 1.00 88.50 145 GLN A C 1
ATOM 1105 O O . GLN A 1 145 ? 0.306 0.832 -22.986 1.00 88.50 145 GLN A O 1
ATOM 1110 N N . PHE A 1 146 ? 0.230 -1.391 -22.660 1.00 88.50 146 PHE A N 1
ATOM 1111 C CA . PHE A 1 146 ? -0.913 -1.365 -21.758 1.00 88.50 146 PHE A CA 1
ATOM 1112 C C . PHE A 1 146 ? -0.550 -0.689 -20.433 1.00 88.50 146 PHE A C 1
ATOM 1114 O O . PHE A 1 146 ? -1.197 0.283 -20.042 1.00 88.50 146 PHE A O 1
ATOM 1121 N N . GLU A 1 147 ? 0.540 -1.111 -19.802 1.00 86.31 147 GLU A N 1
ATOM 1122 C CA . GLU A 1 147 ? 1.034 -0.541 -18.551 1.00 86.31 147 GLU A CA 1
ATOM 1123 C C . GLU A 1 147 ? 1.371 0.958 -18.687 1.00 86.31 147 GLU A C 1
ATOM 1125 O O . GLU A 1 147 ? 1.037 1.768 -17.815 1.00 86.31 147 GLU A O 1
ATOM 1130 N N . ALA A 1 148 ? 1.953 1.373 -19.818 1.00 85.75 148 ALA A N 1
ATOM 1131 C CA . ALA A 1 148 ? 2.242 2.777 -20.109 1.00 85.75 148 ALA A CA 1
ATOM 1132 C C . ALA A 1 148 ? 0.968 3.633 -20.230 1.00 85.75 148 ALA A C 1
ATOM 1134 O O . ALA A 1 148 ? 0.980 4.800 -19.826 1.00 85.75 148 ALA A O 1
ATOM 1135 N N . ARG A 1 149 ? -0.137 3.070 -20.750 1.00 83.56 149 ARG A N 1
ATOM 1136 C CA . ARG A 1 149 ? -1.460 3.732 -20.792 1.00 83.56 149 ARG A CA 1
ATOM 1137 C C . ARG A 1 149 ? -2.092 3.846 -19.409 1.00 83.56 149 ARG A C 1
ATOM 1139 O O . ARG A 1 149 ? -2.786 4.824 -19.147 1.00 83.56 149 ARG A O 1
ATOM 1146 N N . LEU A 1 150 ? -1.837 2.875 -18.535 1.00 80.94 150 LEU A N 1
ATOM 1147 C CA . LEU A 1 150 ? -2.251 2.916 -17.132 1.00 80.94 150 LEU A CA 1
ATOM 1148 C C . LEU A 1 150 ? -1.403 3.877 -16.283 1.00 80.94 150 LEU A C 1
ATOM 1150 O O . LEU A 1 150 ? -1.780 4.193 -15.158 1.00 80.94 150 LEU A O 1
ATOM 1154 N N . GLY A 1 151 ? -0.274 4.360 -16.812 1.00 77.06 151 GLY A N 1
ATOM 1155 C CA . GLY A 1 151 ? 0.642 5.237 -16.087 1.00 77.06 151 GLY A CA 1
ATOM 1156 C C . GLY A 1 151 ? 1.507 4.497 -15.066 1.00 77.06 151 GLY A C 1
ATOM 1157 O O . GLY A 1 151 ? 1.976 5.118 -14.114 1.00 77.06 151 GLY A O 1
ATOM 1158 N N . ILE A 1 152 ? 1.721 3.190 -15.250 1.00 80.50 152 ILE A N 1
ATOM 1159 C CA . ILE A 1 152 ? 2.593 2.404 -14.374 1.00 80.50 152 ILE A CA 1
ATOM 1160 C C . ILE A 1 152 ? 4.034 2.932 -14.499 1.00 80.50 152 ILE A C 1
ATOM 1162 O O . ILE A 1 152 ? 4.551 3.056 -15.617 1.00 80.50 152 ILE A O 1
ATOM 1166 N N . PRO A 1 153 ? 4.701 3.260 -13.376 1.00 77.38 153 PRO A N 1
ATOM 1167 C CA . PRO A 1 153 ? 6.076 3.749 -13.396 1.00 77.38 153 PRO A CA 1
ATOM 1168 C C . PRO A 1 153 ? 7.028 2.794 -14.130 1.00 77.38 153 PRO A C 1
ATOM 1170 O O . PRO A 1 153 ? 6.988 1.579 -13.929 1.00 77.38 153 PRO A O 1
ATOM 1173 N N . GLY A 1 154 ? 7.902 3.334 -14.982 1.00 81.81 154 GLY A N 1
ATOM 1174 C CA . GLY A 1 154 ? 8.887 2.552 -15.736 1.00 81.81 154 GLY A CA 1
ATOM 1175 C C . GLY A 1 154 ? 8.360 1.904 -17.024 1.00 81.81 154 GLY A C 1
ATOM 1176 O O . GLY A 1 154 ? 9.164 1.457 -17.841 1.00 81.81 154 GLY A O 1
ATOM 1177 N N . ALA A 1 155 ? 7.040 1.837 -17.236 1.00 84.81 155 ALA A N 1
ATOM 1178 C CA . ALA A 1 155 ? 6.463 1.190 -18.418 1.00 84.81 155 ALA A CA 1
ATOM 1179 C C . ALA A 1 155 ? 6.720 1.981 -19.709 1.00 84.81 155 ALA A C 1
ATOM 1181 O O . ALA A 1 155 ? 6.971 1.401 -20.764 1.00 84.81 155 ALA A O 1
ATOM 1182 N N . LYS A 1 156 ? 6.723 3.319 -19.632 1.00 84.31 156 LYS A N 1
ATOM 1183 C CA . LYS A 1 156 ? 7.056 4.180 -20.779 1.00 84.31 156 LYS A CA 1
ATOM 1184 C C . LYS A 1 156 ? 8.512 4.012 -21.199 1.00 84.31 156 LYS A C 1
ATOM 1186 O O . LYS A 1 156 ? 8.799 3.969 -22.392 1.00 84.31 156 LYS A O 1
ATOM 1191 N N . GLU A 1 157 ? 9.414 3.894 -20.231 1.00 85.50 157 GLU A N 1
ATOM 1192 C CA . GLU A 1 157 ? 10.839 3.677 -20.453 1.00 85.50 157 GLU A CA 1
ATOM 1193 C C . GLU A 1 157 ? 11.101 2.294 -21.062 1.00 85.50 157 GLU A C 1
ATOM 1195 O O . GLU A 1 157 ? 11.825 2.203 -22.051 1.00 85.50 157 GLU A O 1
ATOM 1200 N N . ARG A 1 158 ? 10.464 1.230 -20.545 1.00 87.94 158 ARG A N 1
ATOM 1201 C CA . ARG A 1 158 ? 10.540 -0.121 -21.138 1.00 87.94 158 ARG A CA 1
ATOM 1202 C C . ARG A 1 158 ? 10.015 -0.150 -22.569 1.00 87.94 158 ARG A C 1
ATOM 1204 O O . ARG A 1 158 ? 10.685 -0.675 -23.459 1.00 87.94 158 ARG A O 1
ATOM 1211 N N . LEU A 1 159 ? 8.865 0.483 -22.807 1.00 87.44 159 LEU A N 1
ATOM 1212 C CA . LEU A 1 159 ? 8.280 0.582 -24.139 1.00 87.44 159 LEU A CA 1
ATOM 1213 C C . LEU A 1 159 ? 9.210 1.314 -25.117 1.00 87.44 159 LEU A C 1
ATOM 1215 O O . LEU A 1 159 ? 9.430 0.833 -26.229 1.00 87.44 159 LEU A O 1
ATOM 1219 N N . LEU A 1 160 ? 9.780 2.449 -24.697 1.00 86.00 160 LEU A N 1
ATOM 1220 C CA . LEU A 1 160 ? 10.752 3.197 -25.492 1.00 86.00 160 LEU A CA 1
ATOM 1221 C C . LEU A 1 160 ? 11.988 2.345 -25.798 1.00 86.00 160 LEU A C 1
ATOM 1223 O O . LEU A 1 160 ? 12.444 2.330 -26.938 1.00 86.00 160 LEU A O 1
ATOM 1227 N N . GLN A 1 161 ? 12.510 1.616 -24.809 1.00 85.56 161 GLN A N 1
ATOM 1228 C CA . GLN A 1 161 ? 13.681 0.760 -24.980 1.00 85.56 161 GLN A CA 1
ATOM 1229 C C . GLN A 1 161 ? 13.425 -0.358 -25.996 1.00 85.56 161 GLN A C 1
ATOM 1231 O O . GLN A 1 161 ? 14.280 -0.623 -26.846 1.00 85.56 161 GLN A O 1
ATOM 1236 N N . SER A 1 162 ? 12.255 -0.998 -25.936 1.00 85.62 162 SER A N 1
ATOM 1237 C CA . SER A 1 162 ? 11.901 -2.069 -26.868 1.00 85.62 162 SER A CA 1
ATOM 1238 C C . SER A 1 162 ? 11.754 -1.540 -28.299 1.00 85.62 162 SER A C 1
ATOM 1240 O O . SER A 1 162 ? 12.412 -2.029 -29.219 1.00 85.62 162 SER A O 1
ATOM 1242 N N . GLN A 1 163 ? 11.019 -0.435 -28.475 1.00 85.75 163 GLN A N 1
ATOM 1243 C CA . GLN A 1 163 ? 10.861 0.219 -29.779 1.00 85.75 163 GLN A CA 1
ATOM 1244 C C . GLN A 1 163 ? 12.197 0.697 -30.363 1.00 85.75 163 GLN A C 1
ATOM 1246 O O . GLN A 1 163 ? 12.468 0.495 -31.548 1.00 85.75 163 GLN A O 1
ATOM 1251 N N . ALA A 1 164 ? 13.050 1.302 -29.532 1.00 87.00 164 ALA A N 1
ATOM 1252 C CA . ALA A 1 164 ? 14.379 1.737 -29.936 1.00 87.00 164 ALA A CA 1
ATOM 1253 C C . ALA A 1 164 ? 15.251 0.552 -30.363 1.00 87.00 164 ALA A C 1
ATOM 1255 O O . ALA A 1 164 ? 15.968 0.654 -31.354 1.00 87.00 164 ALA A O 1
ATOM 1256 N N . THR A 1 165 ? 15.174 -0.578 -29.657 1.00 86.31 165 THR A N 1
ATOM 1257 C CA . THR A 1 165 ? 15.954 -1.784 -29.969 1.00 86.31 165 THR A CA 1
ATOM 1258 C C . THR A 1 165 ? 15.604 -2.340 -31.348 1.00 86.31 165 THR A C 1
ATOM 1260 O O . THR A 1 165 ? 16.509 -2.633 -32.132 1.00 86.31 165 THR A O 1
ATOM 1263 N N . ASP A 1 166 ? 14.320 -2.435 -31.685 1.00 85.06 166 ASP A N 1
ATOM 1264 C CA . ASP A 1 166 ? 13.883 -2.941 -32.992 1.00 85.06 166 ASP A CA 1
ATOM 1265 C C . ASP A 1 166 ? 14.235 -1.982 -34.134 1.00 85.06 166 ASP A C 1
ATOM 1267 O O . ASP A 1 166 ? 14.756 -2.399 -35.177 1.00 85.06 166 ASP A O 1
ATOM 1271 N N . ALA A 1 167 ? 14.032 -0.679 -33.923 1.00 86.88 167 ALA A N 1
ATOM 1272 C CA . ALA A 1 167 ? 14.419 0.351 -34.882 1.00 86.88 167 ALA A CA 1
ATOM 1273 C C . ALA A 1 167 ? 15.940 0.380 -35.103 1.00 86.88 167 ALA A C 1
ATOM 1275 O O . ALA A 1 167 ? 16.407 0.508 -36.238 1.00 86.88 167 ALA A O 1
ATOM 1276 N N . ALA A 1 168 ? 16.725 0.205 -34.039 1.00 87.25 168 ALA A N 1
ATOM 1277 C CA . ALA A 1 168 ? 18.176 0.178 -34.118 1.00 87.25 168 ALA A CA 1
ATOM 1278 C C . ALA A 1 168 ? 18.697 -1.058 -34.851 1.00 87.25 168 ALA A C 1
ATOM 1280 O O . ALA A 1 168 ? 19.558 -0.914 -35.719 1.00 87.25 168 ALA A O 1
ATOM 1281 N N . LYS A 1 169 ? 18.142 -2.247 -34.572 1.00 86.81 169 LYS A N 1
ATOM 1282 C CA . LYS A 1 169 ? 18.461 -3.481 -35.309 1.00 86.81 169 LYS A CA 1
ATOM 1283 C C . LYS A 1 169 ? 18.173 -3.320 -36.800 1.00 86.81 169 LYS A C 1
ATOM 1285 O O . LYS A 1 169 ? 19.022 -3.643 -37.626 1.00 86.81 169 LYS A O 1
ATOM 1290 N N . THR A 1 170 ? 17.014 -2.753 -37.133 1.00 88.88 170 THR A N 1
ATOM 1291 C CA . THR A 1 170 ? 16.605 -2.497 -38.523 1.00 88.88 170 THR A CA 1
ATOM 1292 C C . THR A 1 170 ? 17.553 -1.521 -39.224 1.00 88.88 170 THR A C 1
ATOM 1294 O O . THR A 1 170 ? 17.943 -1.744 -40.366 1.00 88.88 170 THR A O 1
ATOM 1297 N N . TRP A 1 171 ? 17.957 -0.444 -38.545 1.00 90.25 171 TRP A N 1
ATOM 1298 C CA . TRP A 1 171 ? 18.874 0.554 -39.103 1.00 90.25 171 TRP A CA 1
ATOM 1299 C C . TRP A 1 171 ? 20.318 0.048 -39.239 1.00 90.25 171 TRP A C 1
ATOM 1301 O O . TRP A 1 171 ? 21.007 0.380 -40.211 1.00 90.25 171 TRP A O 1
ATOM 1311 N N . ALA A 1 172 ? 20.792 -0.720 -38.256 1.00 88.69 172 ALA A N 1
ATOM 1312 C CA . ALA A 1 172 ? 22.150 -1.243 -38.244 1.00 88.69 172 ALA A CA 1
ATOM 1313 C C . ALA A 1 172 ? 22.350 -2.305 -39.331 1.00 88.69 172 ALA A C 1
ATOM 1315 O O . ALA A 1 172 ? 23.384 -2.287 -40.001 1.00 88.69 172 ALA A O 1
ATOM 1316 N N . GLY A 1 173 ? 21.360 -3.184 -39.535 1.00 87.44 173 GLY A N 1
ATOM 1317 C CA . GLY A 1 173 ? 21.477 -4.311 -40.459 1.00 87.44 173 GLY A CA 1
ATOM 1318 C C . GLY A 1 173 ? 22.739 -5.130 -40.172 1.00 87.44 173 GLY A C 1
ATOM 1319 O O . GLY A 1 173 ? 23.093 -5.353 -39.012 1.00 87.44 173 GLY A O 1
ATOM 1320 N N . ASP A 1 174 ? 23.457 -5.510 -41.228 1.00 84.69 174 ASP A N 1
ATOM 1321 C CA . ASP A 1 174 ? 24.700 -6.291 -41.137 1.00 84.69 174 ASP A CA 1
ATOM 1322 C C . ASP A 1 174 ? 25.980 -5.429 -41.035 1.00 84.69 174 ASP A C 1
ATOM 1324 O O . ASP A 1 174 ? 27.092 -5.960 -41.008 1.00 84.69 174 ASP A O 1
ATOM 1328 N N . ASP A 1 175 ? 25.869 -4.094 -40.976 1.00 84.31 175 ASP A N 1
ATOM 1329 C CA . ASP A 1 175 ? 27.033 -3.203 -40.866 1.00 84.31 175 ASP A CA 1
ATOM 1330 C C . ASP A 1 175 ? 27.623 -3.271 -39.449 1.00 84.31 175 ASP A C 1
ATOM 1332 O O . ASP A 1 175 ? 27.047 -2.774 -38.479 1.00 84.31 175 ASP A O 1
ATOM 1336 N N . GLN A 1 176 ? 28.812 -3.864 -39.331 1.00 79.12 176 GLN A N 1
ATOM 1337 C CA . GLN A 1 176 ? 29.493 -4.070 -38.050 1.00 79.12 176 GLN A CA 1
ATOM 1338 C C . GLN A 1 176 ? 29.750 -2.768 -37.276 1.00 79.12 176 GLN A C 1
ATOM 1340 O O . GLN A 1 176 ? 29.641 -2.746 -36.049 1.00 79.12 176 GLN A O 1
ATOM 1345 N N . VAL A 1 177 ? 30.065 -1.664 -37.962 1.00 81.12 177 VAL A N 1
ATOM 1346 C CA . VAL A 1 177 ? 30.333 -0.372 -37.309 1.00 81.12 177 VAL A CA 1
ATOM 1347 C C . VAL A 1 177 ? 29.031 0.220 -36.775 1.00 81.12 177 VAL A C 1
ATOM 1349 O O . VAL A 1 177 ? 29.005 0.770 -35.671 1.00 81.12 177 VAL A O 1
ATOM 1352 N N . ARG A 1 178 ? 27.929 0.065 -37.516 1.00 85.12 178 ARG A N 1
ATOM 1353 C CA . ARG A 1 178 ? 26.591 0.446 -37.043 1.00 85.12 178 ARG A CA 1
ATOM 1354 C C . ARG A 1 178 ? 26.102 -0.437 -35.905 1.00 85.12 178 ARG A C 1
ATOM 1356 O O . ARG A 1 178 ? 25.486 0.094 -34.989 1.00 85.12 178 ARG A O 1
ATOM 1363 N N . GLN A 1 179 ? 26.406 -1.733 -35.908 1.00 84.19 179 GLN A N 1
ATOM 1364 C CA . GLN A 1 179 ? 26.075 -2.636 -34.801 1.00 84.19 179 GLN A CA 1
ATOM 1365 C C . GLN A 1 179 ? 26.817 -2.255 -33.513 1.00 84.19 179 GLN A C 1
ATOM 1367 O O . GLN A 1 179 ? 26.214 -2.234 -32.439 1.00 84.19 179 GLN A O 1
ATOM 1372 N N . MET A 1 180 ? 28.102 -1.894 -33.606 1.00 81.56 180 MET A N 1
ATOM 1373 C CA . MET A 1 180 ? 28.862 -1.411 -32.447 1.00 81.56 180 MET A CA 1
ATOM 1374 C C . MET A 1 180 ? 28.321 -0.078 -31.919 1.00 81.56 180 MET A C 1
ATOM 1376 O O . MET A 1 180 ? 28.158 0.086 -30.711 1.00 81.56 180 MET A O 1
ATOM 1380 N N . PHE A 1 181 ? 28.004 0.860 -32.816 1.00 86.81 181 PHE A N 1
ATOM 1381 C CA . PHE A 1 181 ? 27.356 2.114 -32.435 1.00 86.81 181 PHE A CA 1
ATOM 1382 C C . PHE A 1 181 ? 25.990 1.869 -31.786 1.00 86.81 181 PHE A C 1
ATOM 1384 O O . PHE A 1 181 ? 25.702 2.452 -30.746 1.00 86.81 181 PHE A O 1
ATOM 1391 N N . MET A 1 182 ? 25.173 0.984 -32.363 1.00 88.75 182 MET A N 1
ATOM 1392 C CA . MET A 1 182 ? 23.865 0.603 -31.836 1.00 88.75 182 MET A CA 1
ATOM 1393 C C . MET A 1 182 ? 23.960 0.123 -30.387 1.00 88.75 182 MET A C 1
ATOM 1395 O O . MET A 1 182 ? 23.168 0.573 -29.566 1.00 88.75 182 MET A O 1
ATOM 1399 N N . GLN A 1 183 ? 24.906 -0.761 -30.057 1.00 83.44 183 GLN A N 1
ATOM 1400 C CA . GLN A 1 183 ? 25.041 -1.292 -28.694 1.00 83.44 183 GLN A CA 1
ATOM 1401 C C . GLN A 1 183 ? 25.310 -0.185 -27.658 1.00 83.44 183 GLN A C 1
ATOM 1403 O O . GLN A 1 183 ? 24.676 -0.158 -26.600 1.00 83.44 183 GLN A O 1
ATOM 1408 N N . ASP A 1 184 ? 26.205 0.758 -27.969 1.00 82.06 184 ASP A N 1
ATOM 1409 C CA . ASP A 1 184 ? 26.503 1.888 -27.076 1.00 82.06 184 ASP A CA 1
ATOM 1410 C C . ASP A 1 184 ? 25.338 2.892 -27.021 1.00 82.06 184 ASP A C 1
ATOM 1412 O O . ASP A 1 184 ? 24.934 3.342 -25.945 1.00 82.06 184 ASP A O 1
ATOM 1416 N N . ALA A 1 185 ? 24.739 3.190 -28.176 1.00 86.38 185 ALA A N 1
ATOM 1417 C CA . ALA A 1 185 ? 23.641 4.138 -28.298 1.00 86.38 185 ALA A CA 1
ATOM 1418 C C . ALA A 1 185 ? 22.369 3.651 -27.589 1.00 86.38 185 ALA A C 1
ATOM 1420 O O . ALA A 1 185 ? 21.758 4.433 -26.870 1.00 86.38 185 ALA A O 1
ATOM 1421 N N . LEU A 1 186 ? 22.003 2.370 -27.694 1.00 85.31 186 LEU A N 1
ATOM 1422 C CA . LEU A 1 186 ? 20.836 1.809 -26.999 1.00 85.31 186 LEU A CA 1
ATOM 1423 C C . LEU A 1 186 ? 20.957 1.854 -25.474 1.00 85.31 186 LEU A C 1
ATOM 1425 O O . LEU A 1 186 ? 19.940 1.900 -24.790 1.00 85.31 186 LEU A O 1
ATOM 1429 N N . THR A 1 187 ? 22.180 1.840 -24.942 1.00 81.75 187 THR A N 1
ATOM 1430 C CA . THR A 1 187 ? 22.420 1.873 -23.491 1.00 81.75 187 THR A CA 1
ATOM 1431 C C . THR A 1 187 ? 22.367 3.297 -22.941 1.00 81.75 187 THR A C 1
ATOM 1433 O O . THR A 1 187 ? 21.914 3.522 -21.823 1.00 81.75 187 THR A O 1
ATOM 1436 N N . ARG A 1 188 ? 22.868 4.272 -23.708 1.00 83.00 188 ARG A N 1
ATOM 1437 C CA . ARG A 1 188 ? 23.065 5.648 -23.222 1.00 83.00 188 ARG A CA 1
ATOM 1438 C C . ARG A 1 188 ? 22.017 6.633 -23.718 1.00 83.00 188 ARG A C 1
ATOM 1440 O O . ARG A 1 188 ? 21.765 7.616 -23.028 1.00 83.00 188 ARG A O 1
ATOM 1447 N N . LYS A 1 189 ? 21.515 6.422 -24.936 1.00 86.44 189 LYS A N 1
ATOM 1448 C CA . LYS A 1 189 ? 20.617 7.319 -25.675 1.00 86.44 189 LYS A CA 1
ATOM 1449 C C . LYS A 1 189 ? 19.682 6.548 -26.624 1.00 86.44 189 LYS A C 1
ATOM 1451 O O . LYS A 1 189 ? 19.772 6.724 -27.848 1.00 86.44 189 LYS A O 1
ATOM 1456 N N . PRO A 1 190 ? 18.804 5.673 -26.102 1.00 86.19 190 PRO A N 1
ATOM 1457 C CA . PRO A 1 190 ? 17.857 4.915 -26.924 1.00 86.19 190 PRO A CA 1
ATOM 1458 C C . PRO A 1 190 ? 16.944 5.817 -27.772 1.00 86.19 190 PRO A C 1
ATOM 1460 O O . PRO A 1 190 ? 16.536 5.428 -28.865 1.00 86.19 190 PRO A O 1
ATOM 1463 N N . GLU A 1 191 ? 16.695 7.058 -27.345 1.00 88.38 191 GLU A N 1
ATOM 1464 C CA . GLU A 1 191 ? 15.901 8.047 -28.075 1.00 88.38 191 GLU A CA 1
ATOM 1465 C C . GLU A 1 191 ? 16.445 8.375 -29.475 1.00 88.38 191 GLU A C 1
ATOM 1467 O O . GLU A 1 191 ? 15.679 8.815 -30.330 1.00 88.38 191 GLU A O 1
ATOM 1472 N N . LEU A 1 192 ? 17.727 8.116 -29.765 1.00 90.62 192 LEU A N 1
ATOM 1473 C CA . LEU A 1 192 ? 18.289 8.292 -31.113 1.00 90.62 192 LEU A CA 1
ATOM 1474 C C . LEU A 1 192 ? 17.604 7.407 -32.163 1.00 90.62 192 LEU A C 1
ATOM 1476 O O . LEU A 1 192 ? 17.631 7.729 -33.349 1.00 90.62 192 LEU A O 1
ATOM 1480 N N . PHE A 1 193 ? 16.997 6.299 -31.743 1.00 91.12 193 PHE A N 1
ATOM 1481 C CA . PHE A 1 193 ? 16.286 5.379 -32.629 1.00 91.12 193 PHE A CA 1
ATOM 1482 C C . PHE A 1 193 ? 14.773 5.618 -32.656 1.00 91.12 193 PHE A C 1
ATOM 1484 O O . PHE A 1 193 ? 14.055 4.882 -33.328 1.00 91.12 193 PHE A O 1
ATOM 1491 N N . ALA A 1 194 ? 14.283 6.658 -31.973 1.00 84.69 194 ALA A N 1
ATOM 1492 C CA . ALA A 1 194 ? 12.891 7.069 -32.076 1.00 84.69 194 ALA A CA 1
ATOM 1493 C C . ALA A 1 194 ? 12.600 7.724 -33.447 1.00 84.69 194 ALA A C 1
ATOM 1495 O O . ALA A 1 194 ? 13.474 8.399 -34.006 1.00 84.69 194 ALA A O 1
ATOM 1496 N N . PRO A 1 195 ? 11.375 7.576 -33.986 1.00 79.75 195 PRO A N 1
ATOM 1497 C CA . PRO A 1 195 ? 10.967 8.246 -35.221 1.00 79.75 195 PRO A CA 1
ATOM 1498 C C . PRO A 1 195 ? 11.159 9.770 -35.147 1.00 79.75 195 PRO A C 1
ATOM 1500 O O . PRO A 1 195 ? 10.776 10.393 -34.156 1.00 79.75 195 PRO A O 1
ATOM 1503 N N . GLY A 1 196 ? 11.732 10.377 -36.191 1.00 84.06 196 GLY A N 1
ATOM 1504 C CA . GLY A 1 196 ? 12.004 11.821 -36.261 1.00 84.06 196 GLY A CA 1
ATOM 1505 C C . GLY A 1 196 ? 13.389 12.247 -35.755 1.00 84.06 196 GLY A C 1
ATOM 1506 O O . GLY A 1 196 ? 13.773 13.407 -35.927 1.00 84.06 196 GLY A O 1
ATOM 1507 N N . ASN A 1 197 ? 14.167 11.326 -35.174 1.00 90.25 197 ASN A N 1
ATOM 1508 C CA . ASN A 1 197 ? 15.529 11.586 -34.694 1.00 90.25 197 ASN A CA 1
ATOM 1509 C C . ASN A 1 197 ? 16.624 11.120 -35.670 1.00 90.25 197 ASN A C 1
ATOM 1511 O O . ASN A 1 197 ? 17.803 11.083 -35.311 1.00 90.25 197 ASN A O 1
ATOM 1515 N N . GLU A 1 198 ? 16.286 10.824 -36.928 1.00 90.19 198 GLU A N 1
ATOM 1516 C CA . GLU A 1 198 ? 17.206 10.235 -37.908 1.00 90.19 198 GLU A CA 1
ATOM 1517 C C . GLU A 1 198 ? 18.441 11.116 -38.131 1.00 90.19 198 GLU A C 1
ATOM 1519 O O . GLU A 1 198 ? 19.570 10.633 -38.094 1.00 90.19 198 GLU A O 1
ATOM 1524 N N . LYS A 1 199 ? 18.245 12.433 -38.266 1.00 90.25 199 LYS A N 1
ATOM 1525 C CA . LYS A 1 199 ? 19.348 13.388 -38.447 1.00 90.25 199 LYS A CA 1
ATOM 1526 C C . LYS A 1 199 ? 20.276 13.435 -37.229 1.00 90.25 199 LYS A C 1
ATOM 1528 O O . LYS A 1 199 ? 21.488 13.568 -37.385 1.00 90.25 199 LYS A O 1
ATOM 1533 N N . GLN A 1 200 ? 19.725 13.338 -36.018 1.00 89.69 200 GLN A N 1
ATOM 1534 C CA . GLN A 1 200 ? 20.524 13.324 -34.791 1.00 89.69 200 GLN A CA 1
ATOM 1535 C C . GLN A 1 200 ? 21.311 12.021 -34.669 1.00 89.69 200 GLN A C 1
ATOM 1537 O O . GLN A 1 200 ? 22.515 12.067 -34.423 1.00 89.69 200 GLN A O 1
ATOM 1542 N N . ARG A 1 201 ? 20.668 10.874 -34.913 1.00 93.06 201 ARG A N 1
ATOM 1543 C CA . ARG A 1 201 ? 21.330 9.566 -34.969 1.00 93.06 201 ARG A CA 1
ATOM 1544 C C . ARG A 1 201 ? 22.496 9.579 -35.949 1.00 93.06 201 ARG A C 1
ATOM 1546 O O . ARG A 1 201 ? 23.587 9.146 -35.591 1.00 93.06 201 ARG A O 1
ATOM 1553 N N . ASP A 1 202 ? 22.298 10.133 -37.142 1.00 90.19 202 ASP A N 1
ATOM 1554 C CA . ASP A 1 202 ? 23.339 10.189 -38.163 1.00 90.19 202 ASP A CA 1
ATOM 1555 C C . ASP A 1 202 ? 24.513 11.081 -37.725 1.00 90.19 202 ASP A C 1
ATOM 1557 O O . ASP A 1 202 ? 25.663 10.670 -37.859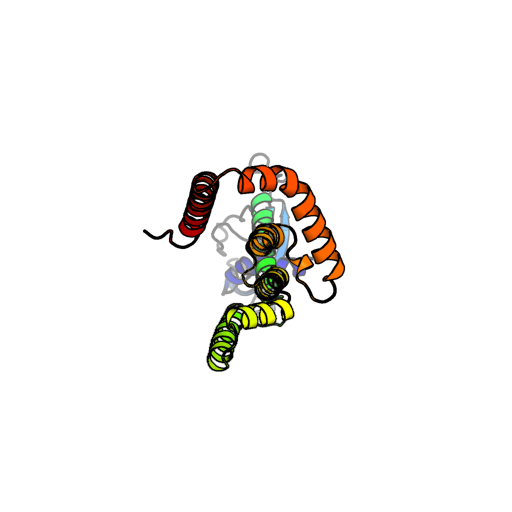 1.00 90.19 202 ASP A O 1
ATOM 1561 N N . ILE A 1 203 ? 24.265 12.247 -37.112 1.00 89.38 203 ILE A N 1
ATOM 1562 C CA . ILE A 1 203 ? 25.330 13.097 -36.537 1.00 89.38 203 ILE A CA 1
ATOM 1563 C C . ILE A 1 203 ? 26.115 12.343 -35.455 1.00 89.38 203 ILE A C 1
ATOM 1565 O O . ILE A 1 203 ? 27.348 12.359 -35.452 1.00 89.38 203 ILE A O 1
ATOM 1569 N N . TYR A 1 204 ? 25.422 11.662 -34.540 1.00 89.06 204 TYR A N 1
ATOM 1570 C CA . TYR A 1 204 ? 26.064 10.879 -33.484 1.00 89.06 204 TYR A CA 1
ATOM 1571 C C . TYR A 1 204 ? 26.877 9.716 -34.053 1.00 89.06 204 TYR A C 1
ATOM 1573 O O . TYR A 1 204 ? 27.990 9.472 -33.589 1.00 89.06 204 TYR A O 1
ATOM 1581 N N . PHE A 1 205 ? 26.378 9.055 -35.095 1.00 89.94 205 PHE A N 1
ATOM 1582 C CA . PHE A 1 205 ? 27.103 8.003 -35.792 1.00 89.94 205 PHE A CA 1
ATOM 1583 C C . PHE A 1 205 ? 28.351 8.535 -36.513 1.00 89.94 205 PHE A C 1
ATOM 1585 O O . PHE A 1 205 ? 29.411 7.917 -36.439 1.00 89.94 205 PHE A O 1
ATOM 1592 N N . GLN A 1 206 ? 28.280 9.700 -37.167 1.00 84.75 206 GLN A N 1
ATOM 1593 C CA . GLN A 1 206 ? 29.460 10.325 -37.782 1.00 84.75 206 GLN A CA 1
ATOM 1594 C C . GLN A 1 206 ? 30.514 10.693 -36.731 1.00 84.75 206 GLN A C 1
ATOM 1596 O O . GLN A 1 206 ? 31.691 10.401 -36.920 1.00 84.75 206 GLN A O 1
ATOM 1601 N N . ASN A 1 207 ? 30.097 11.242 -35.588 1.00 84.44 207 ASN A N 1
ATOM 1602 C CA . ASN A 1 207 ? 31.003 11.534 -34.475 1.00 84.44 207 ASN A CA 1
ATOM 1603 C C . ASN A 1 207 ? 31.608 10.261 -33.871 1.00 84.44 207 ASN A C 1
ATOM 1605 O O . ASN A 1 207 ? 32.781 10.250 -33.508 1.00 84.44 207 ASN A O 1
ATOM 1609 N N . TYR A 1 208 ? 30.822 9.189 -33.765 1.00 84.25 208 TYR A N 1
ATOM 1610 C CA . TYR A 1 208 ? 31.301 7.881 -33.330 1.00 84.25 208 TYR A CA 1
ATOM 1611 C C . TYR A 1 208 ? 32.375 7.344 -34.279 1.00 84.25 208 TYR A C 1
ATOM 1613 O O . TYR A 1 208 ? 33.431 6.915 -33.820 1.00 84.25 208 TYR A O 1
ATOM 1621 N N . LYS A 1 209 ? 32.152 7.431 -35.596 1.00 81.62 209 LYS A N 1
ATOM 1622 C CA . LYS A 1 209 ? 33.155 7.057 -36.599 1.00 81.62 209 LYS A CA 1
ATOM 1623 C C . LYS A 1 209 ? 34.413 7.913 -36.490 1.00 81.62 209 LYS A C 1
ATOM 1625 O O . LYS A 1 209 ? 35.475 7.342 -36.316 1.00 81.62 209 LYS A O 1
ATOM 1630 N N . ALA A 1 210 ? 34.300 9.240 -36.464 1.00 75.69 210 ALA A N 1
ATOM 1631 C CA . ALA A 1 210 ? 35.454 10.141 -36.361 1.00 75.69 210 ALA A CA 1
ATOM 1632 C C . ALA A 1 210 ? 36.285 9.913 -35.082 1.00 75.69 210 ALA A C 1
ATOM 1634 O O . ALA A 1 210 ? 37.512 9.957 -35.102 1.00 75.69 210 ALA A O 1
ATOM 1635 N N . ARG A 1 211 ? 35.632 9.612 -33.951 1.00 67.94 211 ARG A N 1
ATOM 1636 C CA . ARG A 1 211 ? 36.320 9.257 -32.695 1.00 67.94 211 ARG A CA 1
ATOM 1637 C C . ARG A 1 211 ? 37.022 7.906 -32.777 1.00 67.94 211 ARG A C 1
ATOM 1639 O O . ARG A 1 211 ? 38.093 7.738 -32.199 1.00 67.94 211 ARG A O 1
ATOM 1646 N N . ASN A 1 212 ? 36.425 6.964 -33.499 1.00 64.19 212 ASN A N 1
ATOM 1647 C CA . ASN A 1 212 ? 36.961 5.625 -33.680 1.00 64.19 212 ASN A CA 1
ATOM 1648 C C . ASN A 1 212 ? 37.869 5.493 -34.908 1.00 64.19 212 ASN A C 1
ATOM 1650 O O . ASN A 1 212 ? 38.483 4.446 -35.046 1.00 64.19 212 ASN A O 1
ATOM 1654 N N . GLU A 1 213 ? 38.038 6.511 -35.754 1.00 57.69 213 GLU A N 1
ATOM 1655 C CA . GLU A 1 213 ? 38.941 6.490 -36.917 1.00 57.69 213 GLU A CA 1
ATOM 1656 C C . GLU A 1 213 ? 40.411 6.306 -36.494 1.00 57.69 213 GLU A C 1
ATOM 1658 O O . GLU A 1 213 ? 41.119 5.505 -37.100 1.00 57.69 213 GLU A O 1
ATOM 1663 N N . SER A 1 214 ? 40.837 6.880 -35.357 1.00 49.38 214 SER A N 1
ATOM 1664 C CA . SER A 1 214 ? 42.170 6.606 -34.773 1.00 49.38 214 SER A CA 1
ATOM 1665 C C . SER A 1 214 ? 42.328 5.171 -34.235 1.00 49.38 214 SER A C 1
ATOM 1667 O O . SER A 1 214 ? 43.439 4.667 -34.067 1.00 49.38 214 SER A O 1
ATOM 1669 N N . THR A 1 215 ? 41.209 4.489 -33.973 1.00 49.94 215 THR A N 1
ATOM 1670 C CA . THR A 1 215 ? 41.157 3.083 -33.542 1.00 49.94 215 THR A CA 1
ATOM 1671 C C . THR A 1 215 ? 40.944 2.145 -34.741 1.00 49.94 215 THR A C 1
ATOM 1673 O O . THR A 1 215 ? 41.418 1.013 -34.732 1.00 49.94 215 THR A O 1
ATOM 1676 N N . GLN A 1 216 ? 40.308 2.619 -35.816 1.00 48.03 216 GLN A N 1
ATOM 1677 C CA . GLN A 1 216 ? 40.092 1.895 -37.066 1.00 48.03 216 GLN A CA 1
ATOM 1678 C C . GLN A 1 216 ? 41.356 1.803 -37.927 1.00 48.03 216 GLN A C 1
ATOM 1680 O O . GLN A 1 216 ? 41.530 0.776 -38.577 1.00 48.03 216 GLN A O 1
ATOM 1685 N N . GLU A 1 217 ? 42.268 2.784 -37.897 1.00 49.56 217 GLU A N 1
ATOM 1686 C CA . GLU A 1 217 ? 43.611 2.607 -38.485 1.00 49.56 217 GLU A CA 1
ATOM 1687 C C . GLU A 1 217 ? 44.356 1.433 -37.823 1.00 49.56 217 GLU A C 1
ATOM 1689 O O . GLU A 1 217 ? 44.902 0.580 -38.518 1.00 49.56 217 GLU A O 1
ATOM 1694 N N . LYS A 1 218 ? 44.250 1.277 -36.495 1.00 44.47 218 LYS A N 1
ATOM 1695 C CA . LYS A 1 218 ? 44.794 0.109 -35.774 1.00 44.47 218 LYS A CA 1
ATOM 1696 C C . LYS A 1 218 ? 44.067 -1.207 -36.082 1.00 44.47 218 LYS A C 1
ATOM 1698 O O . LYS A 1 218 ? 44.689 -2.265 -36.046 1.00 44.47 218 LYS A O 1
ATOM 1703 N N . LEU A 1 219 ? 42.766 -1.169 -36.376 1.00 44.25 219 LEU A N 1
ATOM 1704 C CA . LEU A 1 219 ? 41.986 -2.358 -36.752 1.00 44.25 219 LEU A CA 1
ATOM 1705 C C . LEU A 1 219 ? 42.220 -2.792 -38.208 1.00 44.25 219 LEU A C 1
ATOM 1707 O O . LEU A 1 219 ? 42.050 -3.971 -38.509 1.00 44.25 219 LEU A O 1
ATOM 1711 N N . LYS A 1 220 ? 42.629 -1.876 -39.098 1.00 46.31 220 LYS A N 1
ATOM 1712 C CA . LYS A 1 220 ? 43.069 -2.211 -40.463 1.00 46.31 220 LYS A CA 1
ATOM 1713 C C . LYS A 1 220 ? 44.445 -2.888 -40.485 1.00 46.31 220 LYS A C 1
ATOM 1715 O O . LYS A 1 220 ? 44.632 -3.791 -41.293 1.00 46.31 220 LYS A O 1
ATOM 1720 N N . ASP A 1 221 ? 45.351 -2.522 -39.576 1.00 43.78 221 ASP A N 1
ATOM 1721 C CA . ASP A 1 221 ? 46.682 -3.148 -39.464 1.00 43.78 221 ASP A CA 1
ATOM 1722 C C . ASP A 1 221 ? 46.681 -4.485 -38.691 1.00 43.78 221 ASP A C 1
ATOM 1724 O O . ASP A 1 221 ? 47.525 -5.351 -38.928 1.00 43.78 221 ASP A O 1
ATOM 1728 N N . ALA A 1 222 ? 45.721 -4.713 -37.787 1.00 40.34 222 ALA A N 1
ATOM 1729 C CA . ALA A 1 222 ? 45.667 -5.919 -36.958 1.00 40.34 222 ALA A CA 1
ATOM 1730 C C . ALA A 1 222 ? 44.776 -7.023 -37.558 1.00 40.34 222 ALA A C 1
ATOM 1732 O O . ALA A 1 222 ? 43.675 -7.307 -37.077 1.00 40.34 222 ALA A O 1
ATOM 1733 N N . SER A 1 223 ? 45.297 -7.708 -38.577 1.00 46.56 223 SER A N 1
ATOM 1734 C CA . SER A 1 223 ? 44.786 -9.014 -39.008 1.00 46.56 223 SER A CA 1
ATOM 1735 C C . SER A 1 223 ? 44.651 -9.986 -37.813 1.00 46.56 223 SER A C 1
ATOM 1737 O O . SER A 1 223 ? 45.575 -10.168 -37.021 1.00 46.56 223 SER A O 1
ATOM 1739 N N . ALA A 1 224 ? 43.453 -10.570 -37.666 1.00 46.94 224 ALA A N 1
ATOM 1740 C CA . ALA A 1 224 ? 43.018 -11.628 -36.731 1.00 46.94 224 ALA A CA 1
ATOM 1741 C C . ALA A 1 224 ? 43.173 -11.418 -35.200 1.00 46.94 224 ALA A C 1
ATOM 1743 O O . ALA A 1 224 ? 42.370 -11.952 -34.434 1.00 46.94 224 ALA A O 1
ATOM 1744 N N . SER A 1 225 ? 44.149 -10.651 -34.713 1.00 49.66 225 SER A N 1
ATOM 1745 C CA . SER A 1 225 ? 44.508 -10.589 -33.285 1.00 49.66 225 SER A CA 1
ATOM 1746 C C . SER A 1 225 ? 43.759 -9.509 -32.492 1.00 49.66 225 SER A C 1
ATOM 1748 O O . SER A 1 225 ? 43.360 -9.761 -31.353 1.00 49.66 225 SER A O 1
ATOM 1750 N N . GLY A 1 226 ? 43.474 -8.349 -33.096 1.00 46.62 226 GLY A N 1
ATOM 1751 C CA . GLY A 1 226 ? 42.686 -7.280 -32.461 1.00 46.62 226 GLY A CA 1
ATOM 1752 C C . GLY A 1 226 ? 41.228 -7.690 -32.211 1.00 46.62 226 GLY A C 1
ATOM 1753 O O . GLY A 1 226 ? 40.691 -7.504 -31.118 1.00 46.62 226 GLY A O 1
ATOM 1754 N N . TRP A 1 227 ? 40.626 -8.374 -33.187 1.00 48.16 227 TRP A N 1
ATOM 1755 C CA . TRP A 1 227 ? 39.271 -8.927 -33.096 1.00 48.16 227 TRP A CA 1
ATOM 1756 C C . TRP A 1 227 ? 39.126 -10.014 -32.018 1.00 48.16 227 TRP A C 1
ATOM 1758 O O . TRP A 1 227 ? 38.089 -10.101 -31.360 1.00 48.16 227 TRP A O 1
ATOM 1768 N N . ALA A 1 228 ? 40.172 -10.806 -31.762 1.00 52.06 228 ALA A N 1
ATOM 1769 C CA . ALA A 1 228 ? 40.162 -11.828 -30.712 1.00 52.06 228 ALA A CA 1
ATOM 1770 C C . ALA A 1 228 ? 40.171 -11.241 -29.286 1.00 52.06 228 ALA A C 1
ATOM 1772 O O . ALA A 1 228 ? 39.716 -11.903 -28.348 1.00 52.06 228 ALA A O 1
ATOM 1773 N N . GLY A 1 229 ? 40.690 -10.021 -29.112 1.00 52.16 229 GLY A N 1
ATOM 1774 C CA . GLY A 1 229 ? 40.610 -9.275 -27.853 1.00 52.16 229 GLY A CA 1
ATOM 1775 C C . GLY A 1 229 ? 39.213 -8.700 -27.620 1.00 52.16 229 GLY A C 1
ATOM 1776 O O . GLY A 1 229 ? 38.659 -8.824 -26.530 1.00 52.16 229 GLY A O 1
ATOM 1777 N N . GLN A 1 230 ? 38.593 -8.166 -28.673 1.00 53.66 230 GLN A N 1
ATOM 1778 C CA . GLN A 1 230 ? 37.255 -7.580 -28.594 1.00 53.66 230 GLN A CA 1
ATOM 1779 C C . GLN A 1 230 ? 36.148 -8.636 -28.417 1.00 53.66 230 GLN A C 1
ATOM 1781 O O . GLN A 1 230 ? 35.230 -8.425 -27.629 1.00 53.66 230 GLN A O 1
ATOM 1786 N N . LEU A 1 231 ? 36.271 -9.811 -29.047 1.00 52.00 231 LEU A N 1
ATOM 1787 C CA . LEU A 1 231 ? 35.379 -10.960 -28.815 1.00 52.00 231 LEU A CA 1
ATOM 1788 C C . LEU A 1 231 ? 35.521 -11.562 -27.407 1.00 52.00 231 LEU A C 1
ATOM 1790 O O . LEU A 1 231 ? 34.581 -12.177 -26.904 1.00 52.00 231 LEU A O 1
ATOM 1794 N N . ARG A 1 232 ? 36.692 -11.420 -26.768 1.00 56.38 232 ARG A N 1
ATOM 1795 C CA . ARG A 1 232 ? 36.892 -11.800 -25.359 1.00 56.38 232 ARG A CA 1
ATOM 1796 C C . ARG A 1 232 ? 36.210 -10.813 -24.423 1.00 56.38 232 ARG A C 1
ATOM 1798 O O . ARG A 1 232 ? 35.443 -11.242 -23.572 1.00 56.38 232 ARG A O 1
ATOM 1805 N N . TYR A 1 233 ? 36.388 -9.516 -24.665 1.00 58.22 233 TYR A N 1
ATOM 1806 C CA . TYR A 1 233 ? 35.687 -8.475 -23.918 1.00 58.22 233 TYR A CA 1
ATOM 1807 C C . TYR A 1 233 ? 34.159 -8.594 -24.062 1.00 58.22 233 TYR A C 1
ATOM 1809 O O . TYR A 1 233 ? 33.442 -8.539 -23.070 1.00 58.22 233 TYR A O 1
ATOM 1817 N N . GLN A 1 234 ? 33.642 -8.848 -25.271 1.00 54.69 234 GLN A N 1
ATOM 1818 C CA . GLN A 1 234 ? 32.208 -9.088 -25.482 1.00 54.69 234 GLN A CA 1
ATOM 1819 C C . GLN A 1 234 ? 31.694 -10.349 -24.768 1.00 54.69 234 GLN A C 1
ATOM 1821 O O . GLN A 1 234 ? 30.597 -10.309 -24.214 1.00 54.69 234 GLN A O 1
ATOM 1826 N N . ARG A 1 235 ? 32.473 -11.442 -24.721 1.00 55.81 235 ARG A N 1
ATOM 1827 C CA . ARG A 1 235 ? 32.108 -12.643 -23.945 1.00 55.81 235 ARG A CA 1
ATOM 1828 C C . ARG A 1 235 ? 32.076 -12.384 -22.441 1.00 55.81 235 ARG A C 1
ATOM 1830 O O . ARG A 1 235 ? 31.155 -12.849 -21.781 1.00 55.81 235 ARG A O 1
ATOM 1837 N N . GLU A 1 236 ? 33.023 -11.614 -21.915 1.00 56.00 236 GLU A N 1
ATOM 1838 C CA . GLU A 1 236 ? 33.043 -11.233 -20.497 1.00 56.00 236 GLU A CA 1
ATOM 1839 C C . GLU A 1 236 ? 31.854 -10.338 -20.119 1.00 56.00 236 GLU A C 1
ATOM 1841 O O . GLU A 1 236 ? 31.295 -10.486 -19.034 1.00 56.00 236 GLU A O 1
ATOM 1846 N N . GLN A 1 237 ? 31.423 -9.441 -21.012 1.00 54.53 237 GLN A N 1
ATOM 1847 C CA . GLN A 1 237 ? 30.234 -8.612 -20.776 1.00 54.53 237 GLN A CA 1
ATOM 1848 C C . GLN A 1 237 ? 28.926 -9.413 -20.915 1.00 54.53 237 GLN A C 1
ATOM 1850 O O . GLN A 1 237 ? 28.003 -9.213 -20.130 1.00 54.53 237 GLN A O 1
ATOM 1855 N N . GLN A 1 238 ? 28.844 -10.365 -21.854 1.00 51.88 238 GLN A N 1
ATOM 1856 C CA . GLN A 1 238 ? 27.692 -11.272 -21.963 1.00 51.88 238 GLN A CA 1
ATOM 1857 C C . GLN A 1 238 ? 27.579 -12.232 -20.772 1.00 51.88 238 GLN A C 1
ATOM 1859 O O . GLN A 1 238 ? 26.471 -12.471 -20.308 1.00 51.88 238 GLN A O 1
ATOM 1864 N N . GLN A 1 239 ? 28.693 -12.747 -20.240 1.00 51.81 239 GLN A N 1
ATOM 1865 C CA . GLN A 1 239 ? 28.673 -13.581 -19.031 1.00 51.81 239 GLN A CA 1
ATOM 1866 C C . GLN A 1 239 ? 28.184 -12.797 -17.809 1.00 51.81 239 GLN A C 1
ATOM 1868 O O . GLN A 1 239 ? 27.321 -13.283 -17.088 1.00 51.81 239 GLN A O 1
ATOM 1873 N N . LYS A 1 240 ? 28.628 -11.545 -17.638 1.00 49.38 240 LYS A N 1
ATOM 1874 C CA . LYS A 1 240 ? 28.146 -10.676 -16.550 1.00 49.38 240 LYS A CA 1
ATOM 1875 C C . LYS A 1 240 ? 26.661 -10.321 -16.654 1.00 49.38 240 LYS A C 1
ATOM 1877 O O . LYS A 1 240 ? 26.010 -10.169 -15.628 1.00 49.38 240 LYS A O 1
ATOM 1882 N N . ASN A 1 241 ? 26.121 -10.210 -17.868 1.00 41.41 241 ASN A N 1
ATOM 1883 C CA . ASN A 1 241 ? 24.691 -9.961 -18.074 1.00 41.41 241 ASN A CA 1
ATOM 1884 C C . ASN A 1 241 ? 23.834 -11.239 -17.980 1.00 41.41 241 ASN A C 1
ATOM 1886 O O . ASN A 1 241 ? 22.665 -11.147 -17.616 1.00 41.41 241 ASN A O 1
ATOM 1890 N N . ASN A 1 242 ? 24.396 -12.421 -18.259 1.00 41.91 242 ASN A N 1
ATOM 1891 C CA . ASN A 1 242 ? 23.694 -13.702 -18.114 1.00 41.91 242 ASN A CA 1
ATOM 1892 C C . ASN A 1 242 ? 23.620 -14.187 -16.656 1.00 41.91 242 ASN A C 1
ATOM 1894 O O . ASN A 1 242 ? 22.616 -14.798 -16.289 1.00 41.91 242 ASN A O 1
ATOM 1898 N N . ASP A 1 243 ? 24.600 -13.853 -15.808 1.00 39.31 243 ASP A N 1
ATOM 1899 C CA . ASP A 1 243 ? 24.538 -14.120 -14.356 1.00 39.31 243 ASP A CA 1
ATOM 1900 C C . ASP A 1 243 ? 23.383 -13.370 -13.662 1.00 39.31 243 ASP A C 1
ATOM 1902 O O . ASP A 1 243 ? 22.955 -13.750 -12.575 1.00 39.31 243 ASP A O 1
ATOM 1906 N N . PHE A 1 244 ? 22.819 -12.339 -14.301 1.00 42.72 244 PHE A N 1
ATOM 1907 C CA . PHE A 1 244 ? 21.630 -11.636 -13.810 1.00 42.72 244 PHE A CA 1
ATOM 1908 C C . PHE A 1 244 ? 20.305 -12.309 -14.222 1.00 42.72 244 PHE A C 1
ATOM 1910 O O . PHE A 1 244 ? 19.258 -11.964 -13.679 1.00 42.72 244 PHE A O 1
ATOM 1917 N N . LEU A 1 245 ? 20.328 -13.259 -15.172 1.00 36.59 245 LEU A N 1
ATOM 1918 C CA . LEU A 1 245 ? 19.129 -13.925 -15.709 1.00 36.59 245 LEU A CA 1
ATOM 1919 C C . LEU A 1 245 ? 19.020 -15.427 -15.390 1.00 36.59 245 LEU A C 1
ATOM 1921 O O . LEU A 1 245 ? 17.928 -15.970 -15.522 1.00 36.59 245 LEU A O 1
ATOM 1925 N N . TYR A 1 246 ? 20.092 -16.088 -14.941 1.00 40.22 246 TYR A N 1
ATOM 1926 C CA . TYR A 1 246 ? 20.063 -17.485 -14.470 1.00 40.22 246 TYR A CA 1
ATOM 1927 C C . TYR A 1 246 ? 20.752 -17.662 -13.107 1.00 40.22 246 TYR A C 1
ATOM 1929 O O . TYR A 1 246 ? 21.482 -18.620 -12.869 1.00 40.22 246 TYR A O 1
ATOM 1937 N N . GLY A 1 247 ? 20.491 -16.741 -12.180 1.00 32.09 247 GLY A N 1
ATOM 1938 C CA . GLY A 1 247 ? 20.735 -16.966 -10.757 1.00 32.09 247 GLY A CA 1
ATOM 1939 C C . GLY A 1 247 ? 19.603 -17.786 -10.134 1.00 32.09 247 GLY A C 1
ATOM 1940 O O . GLY A 1 247 ? 18.697 -17.221 -9.525 1.00 32.09 247 GLY A O 1
ATOM 1941 N N . SER A 1 248 ? 19.626 -19.106 -10.310 1.00 37.47 248 SER A N 1
ATOM 1942 C CA . SER A 1 248 ? 18.942 -20.075 -9.438 1.00 37.47 248 SER A CA 1
ATOM 1943 C C . SER A 1 248 ? 19.699 -21.403 -9.501 1.00 37.47 248 SER A C 1
ATOM 1945 O O . SER A 1 248 ? 19.582 -22.130 -10.485 1.00 37.47 248 SER A O 1
ATOM 1947 N N . ASP A 1 249 ? 20.589 -21.639 -8.539 1.00 35.91 249 ASP A N 1
ATOM 1948 C CA . ASP A 1 249 ? 20.299 -22.474 -7.362 1.00 35.91 249 ASP A CA 1
ATOM 1949 C C . ASP A 1 249 ? 21.272 -22.137 -6.217 1.00 35.91 249 ASP A C 1
ATOM 1951 O O . ASP A 1 249 ? 22.473 -21.910 -6.497 1.00 35.91 249 ASP A O 1
#